Protein AF-A0A418AF74-F1 (afdb_monomer_lite)

Organism: NCBI:txid157072

Foldseek 3Di:
DQAFALVLLQVQLVQAPDVVSSVVSNVVSVDPPDPGDAPVVNCVVRVSRDDDPVRCVVSHDDDDDDDFFWQAAVVLPVVDTDGQADADDPPDGDDVRVCVVPDDPPPDDDDDDDDDDLLRVLVPDADDQAFEEEEEEEQRQCRVVNRVQNVQVPDPRHYAYEYQYAYQQPVSPPPVVVPVVRHPYYDDHHHDQSLVVCLVCLVVLVVCLVGHAYEETDDPVSVVSNLVSQLNSCCVVVVDDSVVSNVSQVVCVVSNSYYYDD

InterPro domains:
  IPR001433 Oxidoreductase FAD/NAD(P)-binding [PF00175] (136-226)
  IPR001709 Flavoprotein pyridine nucleotide cytochrome reductase [PR00371] (66-73)
  IPR001709 Flavoprotein pyridine nucleotide cytochrome reductase [PR00371] (94-103)
  IPR001709 Flavoprotein pyridine nucleotide cytochrome reductase [PR00371] (134-153)
  IPR001709 Flavoprotein pyridine nucleotide cytochrome reductase [PR00371] (159-168)
  IPR001709 Flavoprotein pyridine nucleotide cytochrome reductase [PR00371] (171-182)
  IPR003097 Sulfite reductase [NADPH] flavoprotein alpha-component-like, FAD-binding [PF00667] (1-91)
  IPR017927 FAD-binding domain, ferredoxin reductase-type [PS51384] (2-130)
  IPR017938 Riboflavin synthase-like beta-barrel [SSF63380] (2-106)
  IPR023173 NADPH-cytochrome p450 reductase, FAD-binding, alpha-helical domain superfamily [G3DSA:1.20.990.10] (2-64)
  IPR039261 Ferredoxin-NADP reductase (FNR), nucleotide-binding domain [G3DSA:3.40.50.80] (128-261)
  IPR039261 Ferredoxin-NADP reductase (FNR), nucleotide-binding domain [SSF52343] (127-262)

Sequence (262 aa):
MSPPTPRTLRRLSALATAPTEQTRLIDLAADTSRSLSSFADVLDDFPSIVLSAEACLSLAPPLLPRSYTIASSSKQDPTTIALTVAVKAPPLHGRCSTHLASSRPHACRIYGAAAPSSFSEHWRGHFPPSTPQLWIATGTGIAPFRGLLEELAHVEKRPPVALYYGCRNPSDELYHNELTGALAQRSPSLPWHVGDKLKQDAAAICNYLEHGTVYVCGSMAMGRDVNRALVDCLTSQRGWTADRAKTYLKTLQVAGRYVAEV

Structure (mmCIF, N/CA/C/O backbone):
data_AF-A0A418AF74-F1
#
_entry.id   AF-A0A418AF74-F1
#
loop_
_atom_site.group_PDB
_atom_site.id
_atom_site.type_symbol
_atom_site.label_atom_id
_atom_site.label_alt_id
_atom_site.label_comp_id
_atom_site.label_asym_id
_atom_site.label_entity_id
_atom_site.label_seq_id
_atom_site.pdbx_PDB_ins_code
_atom_site.Cartn_x
_atom_site.Cartn_y
_atom_site.Cartn_z
_atom_site.occupancy
_atom_site.B_iso_or_equiv
_atom_site.auth_seq_id
_atom_site.auth_comp_id
_atom_site.auth_asym_id
_atom_site.auth_atom_id
_atom_site.pdbx_PDB_model_num
ATOM 1 N N . MET A 1 1 ? 11.896 -2.697 -20.069 1.00 63.09 1 MET A N 1
ATOM 2 C CA . MET A 1 1 ? 12.817 -3.553 -19.266 1.00 63.09 1 MET A CA 1
ATOM 3 C C . MET A 1 1 ? 13.151 -2.826 -17.975 1.00 63.09 1 MET A C 1
ATOM 5 O O . MET A 1 1 ? 12.798 -1.660 -17.873 1.00 63.09 1 MET A O 1
ATOM 9 N N . SER A 1 2 ? 13.764 -3.473 -16.983 1.00 72.00 2 SER A N 1
ATOM 10 C CA . SER A 1 2 ? 14.402 -2.694 -15.911 1.00 72.00 2 SER A CA 1
ATOM 11 C C . SER A 1 2 ? 15.543 -1.862 -16.514 1.00 72.00 2 SER A C 1
ATOM 13 O O . SER A 1 2 ? 16.080 -2.263 -17.557 1.00 72.00 2 SER A O 1
ATOM 15 N N . PRO A 1 3 ? 15.907 -0.722 -15.911 1.00 79.00 3 PRO A N 1
ATOM 16 C CA . PRO A 1 3 ? 17.074 0.019 -16.357 1.00 79.00 3 PRO A CA 1
ATOM 17 C C . PRO A 1 3 ? 18.353 -0.818 -16.195 1.00 79.00 3 PRO A C 1
ATOM 19 O O . PRO A 1 3 ? 18.436 -1.621 -15.255 1.00 79.00 3 PRO A O 1
ATOM 22 N N . PRO A 1 4 ? 19.341 -0.682 -17.096 1.00 85.81 4 PRO A N 1
ATOM 23 C CA . PRO A 1 4 ? 20.630 -1.346 -16.942 1.00 85.81 4 PRO A CA 1
ATOM 24 C C . PRO A 1 4 ? 21.352 -0.879 -15.678 1.00 85.81 4 PRO A C 1
ATOM 26 O O . PRO A 1 4 ? 21.260 0.274 -15.268 1.00 85.81 4 PRO A O 1
ATOM 29 N N . THR A 1 5 ? 22.125 -1.781 -15.076 1.00 88.44 5 THR A N 1
ATOM 30 C CA . THR A 1 5 ? 22.992 -1.420 -13.947 1.00 88.44 5 THR A CA 1
ATOM 31 C C . THR A 1 5 ? 24.166 -0.549 -14.415 1.00 88.44 5 THR A C 1
ATOM 33 O O . THR A 1 5 ? 24.579 -0.673 -15.573 1.00 88.44 5 THR A O 1
ATOM 36 N N . PRO A 1 6 ? 24.809 0.231 -13.524 1.00 89.75 6 PRO A N 1
ATOM 37 C CA . PRO A 1 6 ? 26.057 0.932 -13.844 1.00 89.75 6 PRO A CA 1
ATOM 38 C C . PRO A 1 6 ? 27.136 0.024 -14.451 1.00 89.75 6 PRO A C 1
ATOM 40 O O . PRO A 1 6 ? 27.851 0.407 -15.374 1.00 89.75 6 PRO A O 1
ATOM 43 N N . ARG A 1 7 ? 27.232 -1.225 -13.975 1.00 90.50 7 ARG A N 1
ATOM 44 C CA . ARG A 1 7 ? 28.156 -2.225 -14.527 1.00 90.50 7 ARG A CA 1
ATOM 45 C C . ARG A 1 7 ? 27.795 -2.603 -15.964 1.00 90.50 7 ARG A C 1
ATOM 47 O O . ARG A 1 7 ? 28.690 -2.749 -16.790 1.00 90.50 7 ARG A O 1
ATOM 54 N N . THR A 1 8 ? 26.506 -2.771 -16.253 1.00 90.75 8 THR A N 1
ATOM 55 C CA . THR A 1 8 ? 26.009 -3.051 -17.606 1.00 90.75 8 THR A CA 1
ATOM 56 C C . THR A 1 8 ? 26.298 -1.878 -18.539 1.00 90.75 8 THR A C 1
ATOM 58 O O . THR A 1 8 ? 26.822 -2.099 -19.623 1.00 90.75 8 THR A O 1
ATOM 61 N N . LEU A 1 9 ? 26.056 -0.639 -18.103 1.00 92.12 9 LEU A N 1
ATOM 62 C CA . LEU A 1 9 ? 26.340 0.563 -18.895 1.00 92.12 9 LEU A CA 1
ATOM 63 C C . LEU A 1 9 ? 27.825 0.690 -19.269 1.00 92.12 9 LEU A C 1
ATOM 65 O O . LEU A 1 9 ? 28.141 0.932 -20.428 1.00 92.12 9 LEU A O 1
ATOM 69 N N . ARG A 1 10 ? 28.748 0.416 -18.336 1.00 92.94 10 ARG A N 1
ATOM 70 C CA . ARG A 1 10 ? 30.198 0.385 -18.631 1.00 92.94 10 ARG A CA 1
ATOM 71 C C . ARG A 1 10 ? 30.604 -0.733 -19.592 1.00 92.94 10 ARG A C 1
ATOM 73 O O . ARG A 1 10 ? 31.599 -0.618 -20.295 1.00 92.94 10 ARG A O 1
ATOM 80 N N . ARG A 1 11 ? 29.869 -1.847 -19.610 1.00 93.00 11 ARG A N 1
ATOM 81 C CA . ARG A 1 11 ? 30.086 -2.898 -20.615 1.00 93.00 11 ARG A CA 1
ATOM 82 C C . ARG A 1 11 ? 29.597 -2.446 -21.984 1.00 93.00 11 ARG A C 1
ATOM 84 O O . ARG A 1 11 ? 30.305 -2.646 -22.959 1.00 93.00 11 ARG A O 1
ATOM 91 N N . LEU A 1 12 ? 28.430 -1.808 -22.042 1.00 93.06 12 LEU A N 1
ATOM 92 C CA . LEU A 1 12 ? 27.885 -1.245 -23.276 1.00 93.06 12 LEU A CA 1
ATOM 93 C C . LEU A 1 12 ? 28.795 -0.152 -23.853 1.00 93.06 12 LEU A C 1
ATOM 95 O O . LEU A 1 12 ? 29.009 -0.134 -25.059 1.00 93.06 12 LEU A O 1
ATOM 99 N N . SER A 1 13 ? 29.416 0.688 -23.015 1.00 94.12 13 SER A N 1
ATOM 100 C CA . SER A 1 13 ? 30.366 1.703 -23.493 1.00 94.12 13 SER A CA 1
ATOM 101 C C . SER A 1 13 ? 31.589 1.094 -24.178 1.00 94.12 13 SER A C 1
ATOM 103 O O . SER A 1 13 ? 32.095 1.672 -25.125 1.00 94.12 13 SER A O 1
ATOM 105 N N . ALA A 1 14 ? 32.056 -0.082 -23.750 1.00 92.38 14 ALA A N 1
ATOM 106 C CA . ALA A 1 14 ? 33.163 -0.773 -24.416 1.00 92.38 14 ALA A CA 1
ATOM 107 C C . ALA A 1 14 ? 32.773 -1.374 -25.781 1.00 92.38 14 ALA A C 1
ATOM 109 O O . ALA A 1 14 ? 33.651 -1.731 -26.562 1.00 92.38 14 ALA A O 1
ATOM 110 N N . LEU A 1 15 ? 31.471 -1.509 -26.054 1.00 92.69 15 LEU A N 1
ATOM 111 C CA . LEU A 1 15 ? 30.922 -2.070 -27.292 1.00 92.69 15 LEU A CA 1
ATOM 112 C C . LEU A 1 15 ? 30.435 -0.989 -28.271 1.00 92.69 15 LEU A C 1
ATOM 114 O O . LEU A 1 15 ? 30.211 -1.291 -29.440 1.00 92.69 15 LEU A O 1
ATOM 118 N N . ALA A 1 16 ? 30.264 0.252 -27.810 1.00 94.56 16 ALA A N 1
ATOM 119 C CA . ALA A 1 16 ? 29.887 1.380 -28.652 1.00 94.56 16 ALA A CA 1
ATOM 120 C C . ALA A 1 16 ? 31.042 1.768 -29.587 1.00 94.56 16 ALA A C 1
ATOM 122 O O . ALA A 1 16 ? 32.182 1.933 -29.150 1.00 94.56 16 ALA A O 1
ATOM 123 N N . THR A 1 17 ? 30.751 1.948 -30.874 1.00 95.12 17 THR A N 1
ATOM 124 C CA . THR A 1 17 ? 31.761 2.335 -31.875 1.00 95.12 17 THR A CA 1
ATOM 125 C C . THR A 1 17 ? 31.958 3.850 -31.968 1.00 95.12 17 THR A C 1
ATOM 127 O O . THR A 1 17 ? 33.023 4.302 -32.389 1.00 95.12 17 THR A O 1
ATOM 130 N N . ALA A 1 18 ? 30.980 4.650 -31.528 1.00 96.38 18 ALA A N 1
ATOM 131 C CA . ALA A 1 18 ? 31.070 6.108 -31.520 1.00 96.38 18 ALA A CA 1
ATOM 132 C C . ALA A 1 18 ? 31.669 6.632 -30.194 1.00 96.38 18 ALA A C 1
ATOM 134 O O . ALA A 1 18 ? 31.066 6.422 -29.139 1.00 96.38 18 ALA A O 1
ATOM 135 N N . PRO A 1 19 ? 32.792 7.383 -30.204 1.00 95.00 19 PRO A N 1
ATOM 136 C CA . PRO A 1 19 ? 33.425 7.884 -28.975 1.00 95.00 19 PRO A CA 1
ATOM 137 C C . PRO A 1 19 ? 32.505 8.753 -28.104 1.00 95.00 19 PRO A C 1
ATOM 139 O O . PRO A 1 19 ? 32.554 8.688 -26.878 1.00 95.00 19 PRO A O 1
ATOM 142 N N . THR A 1 20 ? 31.621 9.534 -28.728 1.00 96.12 20 THR A N 1
ATOM 143 C CA . THR A 1 20 ? 30.634 10.371 -28.028 1.00 96.12 20 THR A CA 1
ATOM 144 C C . THR A 1 20 ? 29.614 9.538 -27.248 1.00 96.12 20 THR A C 1
ATOM 146 O O . THR A 1 20 ? 29.218 9.917 -26.146 1.00 96.12 20 THR A O 1
ATOM 149 N N . GLU A 1 21 ? 29.204 8.389 -27.786 1.00 95.31 21 GLU A N 1
ATOM 150 C CA . GLU A 1 21 ? 28.311 7.445 -27.112 1.00 95.31 21 GLU A CA 1
ATOM 151 C C . GLU A 1 21 ? 29.016 6.726 -25.960 1.00 95.31 21 GLU A C 1
ATOM 153 O O . GLU A 1 21 ? 28.426 6.584 -24.888 1.00 95.31 21 GLU A O 1
ATOM 158 N N . GLN A 1 22 ? 30.292 6.357 -26.132 1.00 95.44 22 GLN A N 1
ATOM 159 C CA . GLN A 1 22 ? 31.099 5.761 -25.062 1.00 95.44 22 GLN A CA 1
ATOM 160 C C . GLN A 1 22 ? 31.147 6.666 -23.824 1.00 95.44 22 GLN A C 1
ATOM 162 O O . GLN A 1 22 ? 30.843 6.213 -22.720 1.00 95.44 22 GLN A O 1
ATOM 167 N N . THR A 1 23 ? 31.475 7.952 -24.003 1.00 95.25 23 THR A N 1
ATOM 168 C CA . THR A 1 23 ? 31.531 8.927 -22.902 1.00 95.25 23 THR A CA 1
ATOM 169 C C . THR A 1 23 ? 30.167 9.094 -22.237 1.00 95.25 23 THR A C 1
ATOM 171 O O . THR A 1 23 ? 30.063 8.973 -21.019 1.00 95.25 23 THR A O 1
ATOM 174 N N . ARG A 1 24 ? 29.098 9.264 -23.025 1.00 93.44 24 ARG A N 1
ATOM 175 C CA . ARG A 1 24 ? 27.731 9.402 -22.495 1.00 93.44 24 ARG A CA 1
ATOM 176 C C . ARG A 1 24 ? 27.294 8.188 -21.669 1.00 93.44 24 ARG A C 1
ATOM 178 O O . ARG A 1 24 ? 26.644 8.361 -20.642 1.00 93.44 24 ARG A O 1
ATOM 185 N N . LEU A 1 25 ? 27.644 6.968 -22.081 1.00 93.31 25 LEU A N 1
ATOM 186 C CA . LEU A 1 25 ? 27.342 5.744 -21.326 1.00 93.31 25 LEU A CA 1
ATOM 187 C C . LEU A 1 25 ? 28.123 5.661 -20.009 1.00 93.31 25 LEU A C 1
ATOM 189 O O . LEU A 1 25 ? 27.581 5.193 -19.006 1.00 93.31 25 LEU A O 1
ATOM 193 N N . ILE A 1 26 ? 29.376 6.125 -19.992 1.00 93.88 26 ILE A N 1
ATOM 194 C CA . ILE A 1 26 ? 30.190 6.209 -18.771 1.00 93.88 26 ILE A CA 1
ATOM 195 C C . ILE A 1 26 ? 29.589 7.230 -17.799 1.00 93.88 26 ILE A C 1
ATOM 197 O O . ILE A 1 26 ? 29.451 6.920 -16.614 1.00 93.88 26 ILE A O 1
ATOM 201 N N . ASP A 1 27 ? 29.162 8.391 -18.296 1.00 92.19 27 ASP A N 1
ATOM 202 C CA . ASP A 1 27 ? 28.515 9.427 -17.487 1.00 92.19 27 ASP A CA 1
ATOM 203 C C . ASP A 1 27 ? 27.192 8.926 -16.896 1.00 92.19 27 ASP A C 1
ATOM 205 O O . ASP A 1 27 ? 26.942 9.078 -15.701 1.00 92.19 27 ASP A O 1
ATOM 209 N N . LEU A 1 28 ? 26.369 8.240 -17.699 1.00 90.06 28 LEU A N 1
ATOM 210 C CA . LEU A 1 28 ? 25.144 7.591 -17.219 1.00 90.06 28 LEU A CA 1
ATOM 211 C C . LEU A 1 28 ? 25.427 6.510 -16.170 1.00 90.06 28 LEU A C 1
ATOM 213 O O . LEU A 1 28 ? 24.636 6.315 -15.253 1.00 90.06 28 LEU A O 1
ATOM 217 N N . ALA A 1 29 ? 26.550 5.798 -16.283 1.00 90.38 29 ALA A N 1
ATOM 218 C CA . ALA A 1 29 ? 26.956 4.822 -15.279 1.00 90.38 29 ALA A CA 1
ATOM 219 C C . ALA A 1 29 ? 27.449 5.474 -13.974 1.00 90.38 29 ALA A C 1
ATOM 221 O O . ALA A 1 29 ? 27.474 4.805 -12.938 1.00 90.38 29 ALA A O 1
ATOM 222 N N . ALA A 1 30 ? 27.891 6.732 -14.019 1.00 89.56 30 ALA A N 1
ATOM 223 C CA . ALA A 1 30 ? 28.330 7.491 -12.851 1.00 89.56 30 ALA A CA 1
ATOM 224 C C . ALA A 1 30 ? 27.164 8.217 -12.159 1.00 89.56 30 ALA A C 1
ATOM 226 O O . ALA A 1 30 ? 27.153 8.320 -10.932 1.00 89.56 30 ALA A O 1
ATOM 227 N N . ASP A 1 31 ? 26.172 8.672 -12.924 1.00 84.06 31 ASP A N 1
ATOM 228 C CA . ASP A 1 31 ? 25.005 9.385 -12.413 1.00 84.06 31 ASP A CA 1
ATOM 229 C C . ASP A 1 31 ? 23.848 8.434 -12.064 1.00 84.06 31 ASP A C 1
ATOM 231 O O . ASP A 1 31 ? 22.951 8.159 -12.863 1.00 84.06 31 ASP A O 1
ATOM 235 N N . THR A 1 32 ? 23.837 7.959 -10.819 1.00 69.06 32 THR A N 1
ATOM 236 C CA . THR A 1 32 ? 22.750 7.129 -10.273 1.00 69.06 32 THR A CA 1
ATOM 237 C C . THR A 1 32 ? 21.478 7.915 -9.941 1.00 69.06 32 THR A C 1
ATOM 239 O O . THR A 1 32 ? 20.473 7.303 -9.575 1.00 69.06 32 THR A O 1
ATOM 242 N N . SER A 1 33 ? 21.497 9.249 -10.046 1.00 69.25 33 SER A N 1
ATOM 243 C CA . SER A 1 33 ? 20.344 10.103 -9.733 1.00 69.25 33 SER A CA 1
ATOM 244 C C . SER A 1 33 ? 19.362 10.226 -10.902 1.00 69.25 33 SER A C 1
ATOM 246 O O . SER A 1 33 ? 18.178 10.511 -10.698 1.00 69.25 33 SER A O 1
ATOM 248 N N . ARG A 1 34 ? 19.822 9.960 -12.130 1.00 66.38 34 ARG A N 1
ATOM 249 C CA . ARG A 1 34 ? 18.983 9.950 -13.329 1.00 66.38 34 ARG A CA 1
ATOM 250 C C . ARG A 1 34 ? 18.075 8.722 -13.370 1.00 66.38 34 ARG A C 1
ATOM 252 O O . ARG A 1 34 ? 18.518 7.583 -13.236 1.00 66.38 34 ARG A O 1
ATOM 259 N N . SER A 1 35 ? 16.787 8.954 -13.634 1.00 63.91 35 SER A N 1
ATO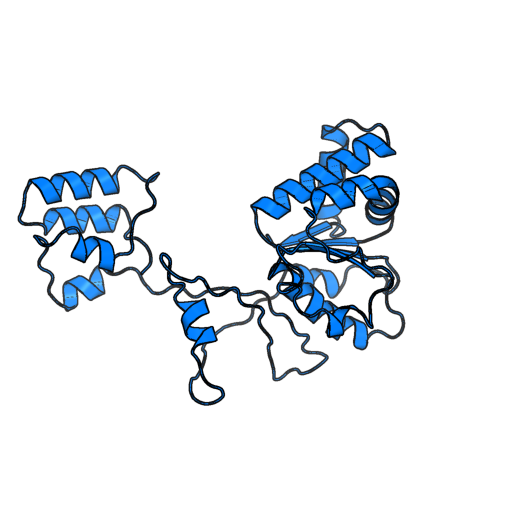M 260 C CA . SER A 1 35 ? 15.848 7.890 -14.000 1.00 63.91 35 SER A CA 1
ATOM 261 C C . SER A 1 35 ? 16.254 7.341 -15.362 1.00 63.91 35 SER A C 1
ATOM 263 O O . SER A 1 35 ? 15.885 7.894 -16.394 1.00 63.91 35 SER A O 1
ATOM 265 N N . LEU A 1 36 ? 17.051 6.279 -15.355 1.00 64.19 36 LEU A N 1
ATOM 266 C CA . LEU A 1 36 ? 17.476 5.605 -16.571 1.00 64.19 36 LEU A CA 1
ATOM 267 C C . LEU A 1 36 ? 16.268 4.981 -17.281 1.00 64.19 36 LEU A C 1
ATOM 269 O O . LEU A 1 36 ? 15.410 4.355 -16.647 1.00 64.19 36 LEU A O 1
ATOM 273 N N . SER A 1 37 ? 16.233 5.138 -18.603 1.00 72.31 37 SER A N 1
ATOM 274 C CA . SER A 1 37 ? 15.327 4.412 -19.488 1.00 72.31 37 SER A CA 1
ATOM 275 C C . SER A 1 37 ? 15.618 2.906 -19.417 1.00 72.31 37 SER A C 1
ATOM 277 O O . SER A 1 37 ? 16.601 2.447 -18.823 1.00 72.31 37 SER A O 1
ATOM 279 N N . SER A 1 38 ? 14.734 2.086 -19.968 1.00 82.06 38 SER A N 1
ATOM 280 C CA . SER A 1 38 ? 14.920 0.644 -19.931 1.00 82.06 38 SER A CA 1
ATOM 281 C C . SER A 1 38 ? 16.105 0.174 -20.778 1.00 82.06 38 SER A C 1
ATOM 283 O O . SER A 1 38 ? 16.574 0.893 -21.645 1.00 82.06 38 SER A O 1
ATOM 285 N N . PHE A 1 39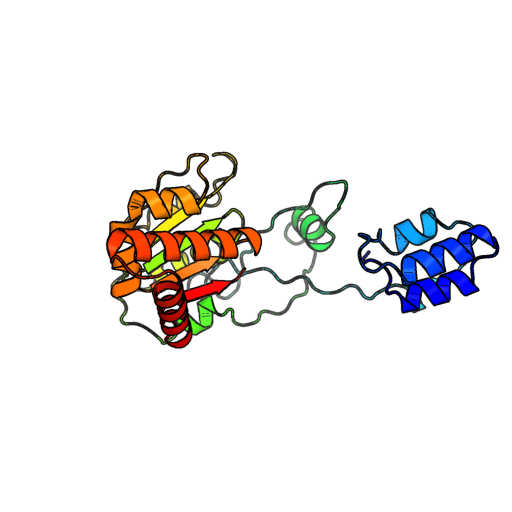 ? 16.585 -1.057 -20.558 1.00 86.44 39 PHE A N 1
ATOM 286 C CA . PHE A 1 39 ? 17.672 -1.624 -21.376 1.00 86.44 39 PHE A CA 1
ATOM 287 C C . PHE A 1 39 ? 17.424 -1.519 -22.894 1.00 86.44 39 PHE A C 1
ATOM 289 O O . PHE A 1 39 ? 18.366 -1.255 -23.625 1.00 86.44 39 PHE A O 1
ATOM 296 N N . ALA A 1 40 ? 16.177 -1.685 -23.352 1.00 85.19 40 ALA A N 1
ATOM 297 C CA . ALA A 1 40 ? 15.822 -1.518 -24.763 1.00 85.19 40 ALA A CA 1
ATOM 298 C C . ALA A 1 40 ? 15.965 -0.057 -25.213 1.00 85.19 40 ALA A C 1
ATOM 300 O O . ALA A 1 40 ? 16.660 0.202 -26.183 1.00 85.19 40 ALA A O 1
ATOM 301 N N . ASP A 1 41 ? 15.417 0.879 -24.438 1.00 86.50 41 ASP A N 1
ATOM 302 C CA . ASP A 1 41 ? 15.521 2.314 -24.725 1.00 86.50 41 ASP A CA 1
ATOM 303 C C . ASP A 1 41 ? 16.992 2.773 -24.766 1.00 86.50 41 ASP A C 1
ATOM 305 O O . ASP A 1 41 ? 17.360 3.610 -25.575 1.00 86.50 41 ASP A O 1
ATOM 309 N N . VAL A 1 42 ? 17.863 2.184 -23.935 1.00 89.19 42 VAL A N 1
ATOM 310 C CA . VAL A 1 42 ? 19.312 2.431 -24.007 1.00 89.19 42 VAL A CA 1
ATOM 311 C C . VAL A 1 42 ? 19.894 1.920 -25.328 1.00 89.19 42 VAL A C 1
ATOM 313 O O . VAL A 1 42 ? 20.725 2.589 -25.916 1.00 89.19 42 VAL A O 1
ATOM 316 N N . LEU A 1 43 ? 19.487 0.763 -25.843 1.00 89.56 43 LEU A N 1
ATOM 317 C CA . LEU A 1 43 ? 19.977 0.334 -27.159 1.00 89.56 43 LEU A CA 1
ATOM 318 C C . LEU A 1 43 ? 19.449 1.232 -28.293 1.00 89.56 43 LEU A C 1
ATOM 320 O O . LEU A 1 43 ? 20.194 1.501 -29.231 1.00 89.56 43 LEU A O 1
ATOM 324 N N . ASP A 1 44 ? 18.220 1.739 -28.175 1.00 89.50 44 ASP A N 1
ATOM 325 C CA . ASP A 1 44 ? 17.637 2.681 -29.140 1.00 89.50 44 ASP A CA 1
ATOM 326 C C . ASP A 1 44 ? 18.343 4.056 -29.106 1.00 89.50 44 ASP A C 1
ATOM 328 O O . ASP A 1 44 ? 18.600 4.653 -30.152 1.00 89.50 44 ASP A O 1
ATOM 332 N N . ASP A 1 45 ? 18.715 4.539 -27.914 1.00 91.06 45 ASP A N 1
ATOM 333 C CA . ASP A 1 45 ? 19.410 5.819 -27.700 1.00 91.06 45 ASP A CA 1
ATOM 334 C C . ASP A 1 45 ? 20.905 5.786 -28.092 1.00 91.06 45 ASP A C 1
ATOM 336 O O . ASP A 1 45 ? 21.529 6.845 -28.251 1.00 91.06 45 ASP A O 1
ATOM 340 N N . PHE A 1 46 ? 21.491 4.588 -28.212 1.00 92.94 46 PHE A N 1
ATOM 341 C CA . PHE A 1 46 ? 22.916 4.348 -28.471 1.00 92.94 46 PHE A CA 1
ATOM 342 C C . PHE A 1 46 ? 23.121 3.390 -29.666 1.00 92.94 46 PHE A C 1
ATOM 344 O O . PHE A 1 46 ? 23.590 2.258 -29.495 1.00 92.94 46 PHE A O 1
ATOM 351 N N . PRO A 1 47 ? 22.782 3.827 -30.897 1.00 94.12 47 PRO A N 1
ATOM 352 C CA . PRO A 1 47 ? 22.760 2.974 -32.087 1.00 94.12 47 PRO A CA 1
ATOM 353 C C . PRO A 1 47 ? 24.146 2.498 -32.544 1.00 94.12 47 PRO A C 1
ATOM 355 O O . PRO A 1 47 ? 24.235 1.585 -33.365 1.00 94.12 47 PRO A O 1
ATOM 358 N N . SER A 1 48 ? 25.241 3.086 -32.042 1.00 95.88 48 SER A N 1
ATOM 359 C CA . SER A 1 48 ? 26.599 2.627 -32.367 1.00 95.88 48 SER A CA 1
ATOM 360 C C . SER A 1 48 ? 26.975 1.311 -31.670 1.00 95.88 48 SER A C 1
ATOM 362 O O . SER A 1 48 ? 28.020 0.726 -31.981 1.00 95.88 48 SER A O 1
ATOM 364 N N . ILE A 1 49 ? 26.140 0.848 -30.731 1.00 93.94 49 ILE A N 1
ATOM 365 C CA . ILE A 1 49 ? 26.257 -0.451 -30.073 1.00 93.94 49 ILE A CA 1
ATOM 366 C C . ILE A 1 49 ? 25.654 -1.524 -30.982 1.00 93.94 49 ILE A C 1
ATOM 368 O O . ILE A 1 49 ? 24.444 -1.592 -31.181 1.00 93.94 49 ILE A O 1
ATOM 372 N N . VAL A 1 50 ? 26.493 -2.446 -31.454 1.00 89.06 50 VAL A N 1
ATOM 373 C CA . VAL A 1 50 ? 26.045 -3.619 -32.213 1.00 89.06 50 VAL A CA 1
ATOM 374 C C . VAL A 1 50 ? 26.227 -4.865 -31.353 1.00 89.06 50 VAL A C 1
ATOM 376 O O . VAL A 1 50 ? 27.349 -5.279 -31.067 1.00 89.06 50 VAL A O 1
ATOM 379 N N . LEU A 1 51 ? 25.117 -5.466 -30.920 1.00 89.06 51 LEU A N 1
ATOM 380 C CA . LEU A 1 51 ? 25.123 -6.692 -30.118 1.00 89.06 51 LEU A CA 1
ATOM 381 C C . LEU A 1 51 ? 24.699 -7.896 -30.958 1.00 89.06 51 LEU A C 1
ATOM 383 O O . LEU A 1 51 ? 23.718 -7.838 -31.698 1.00 89.06 51 LEU A O 1
ATOM 387 N N . SER A 1 52 ? 25.380 -9.027 -30.766 1.00 90.12 52 SER A N 1
ATOM 388 C CA . SER A 1 52 ? 24.803 -10.319 -31.137 1.00 90.12 52 SER A CA 1
ATOM 389 C C . SER A 1 52 ? 23.597 -10.630 -30.241 1.00 90.12 52 SER A C 1
ATOM 391 O O . SER A 1 52 ? 23.483 -10.120 -29.121 1.00 90.12 52 SER A O 1
ATOM 393 N N . ALA A 1 53 ? 22.704 -11.510 -30.701 1.00 88.88 53 ALA A N 1
ATOM 394 C CA . ALA A 1 53 ? 21.566 -11.956 -29.894 1.00 88.88 53 ALA A CA 1
ATOM 395 C C . ALA A 1 53 ? 22.013 -12.554 -28.543 1.00 88.88 53 ALA A C 1
ATOM 397 O O . ALA A 1 53 ? 21.417 -12.272 -27.506 1.00 88.88 53 ALA A O 1
ATOM 398 N N . GLU A 1 54 ? 23.109 -13.315 -28.542 1.00 90.69 54 GLU A N 1
ATOM 399 C CA . GLU A 1 54 ? 23.703 -13.897 -27.335 1.00 90.69 54 GLU A CA 1
ATOM 400 C C . GLU A 1 54 ? 24.219 -12.824 -26.365 1.00 90.69 54 GLU A C 1
ATOM 402 O O . GLU A 1 54 ? 23.916 -12.865 -25.170 1.00 90.69 54 GLU A O 1
ATOM 407 N N . ALA A 1 55 ? 24.944 -11.821 -26.872 1.00 88.69 55 ALA A N 1
ATOM 408 C CA . ALA A 1 55 ? 25.435 -10.717 -26.053 1.00 88.69 55 ALA A CA 1
ATOM 409 C C . ALA A 1 55 ? 24.277 -9.912 -25.446 1.00 88.69 55 ALA A C 1
ATOM 411 O O . ALA A 1 55 ? 24.332 -9.540 -24.274 1.00 88.69 55 ALA A O 1
ATOM 412 N N . CYS A 1 56 ? 23.201 -9.699 -26.210 1.00 88.19 56 CYS A N 1
ATOM 413 C CA . CYS A 1 56 ? 21.994 -9.040 -25.723 1.00 88.19 56 CYS A CA 1
ATOM 414 C C . CYS A 1 56 ? 21.359 -9.815 -24.556 1.00 88.19 56 CYS A C 1
ATOM 416 O O . CYS A 1 56 ? 21.107 -9.231 -23.503 1.00 88.19 56 CYS A O 1
ATOM 418 N N . LEU A 1 57 ? 21.184 -11.135 -24.688 1.00 87.81 57 LEU A N 1
ATOM 419 C CA . LEU A 1 57 ? 20.634 -11.983 -23.620 1.00 87.81 57 LEU A CA 1
ATOM 420 C C . LEU A 1 57 ? 21.528 -12.026 -22.372 1.00 87.81 57 LEU A C 1
ATOM 422 O O . LEU A 1 57 ? 21.017 -12.024 -21.255 1.00 87.81 57 LEU A O 1
ATOM 426 N N . SER A 1 58 ? 22.849 -12.026 -22.554 1.00 88.31 58 SER A N 1
ATOM 427 C CA . SER A 1 58 ? 23.830 -12.039 -21.460 1.00 88.31 58 SER A CA 1
ATOM 428 C C . SER A 1 58 ? 23.899 -10.710 -20.691 1.00 88.31 58 SER A C 1
ATOM 430 O O . SER A 1 58 ? 24.195 -10.683 -19.494 1.00 88.31 58 SER A O 1
ATOM 432 N N . LEU A 1 59 ? 23.625 -9.587 -21.364 1.00 88.56 59 LEU A N 1
ATOM 433 C CA . LEU A 1 59 ? 23.677 -8.245 -20.773 1.00 88.56 59 LEU A CA 1
ATOM 434 C C . LEU A 1 59 ? 22.325 -7.754 -20.245 1.00 88.56 59 LEU A C 1
ATOM 436 O O . LEU A 1 59 ? 22.299 -6.893 -19.356 1.00 88.56 59 LEU A O 1
ATOM 440 N N . ALA A 1 60 ? 21.220 -8.276 -20.780 1.00 85.50 60 ALA A N 1
ATOM 441 C CA . ALA A 1 60 ? 19.875 -7.888 -20.392 1.00 85.50 60 ALA A CA 1
ATOM 442 C C . ALA A 1 60 ? 19.606 -8.201 -18.907 1.00 85.50 60 ALA A C 1
ATOM 444 O O . ALA A 1 60 ? 19.892 -9.303 -18.434 1.00 85.50 60 ALA A O 1
ATOM 445 N N . PRO A 1 61 ? 19.011 -7.263 -18.146 1.00 83.06 61 PRO A N 1
ATOM 446 C CA . PRO A 1 61 ? 18.629 -7.538 -16.769 1.00 83.06 61 PRO A CA 1
ATOM 447 C C . PRO A 1 61 ? 17.534 -8.617 -16.717 1.00 83.06 61 PRO A C 1
ATOM 449 O O . PRO A 1 61 ? 16.610 -8.587 -17.542 1.00 83.06 61 PRO A O 1
ATOM 452 N N . PRO A 1 62 ? 17.580 -9.534 -15.729 1.00 83.12 62 PRO A N 1
ATOM 453 C CA . PRO A 1 62 ? 16.563 -10.564 -15.581 1.00 83.12 62 PRO A CA 1
ATOM 454 C C . PRO A 1 62 ? 15.189 -9.939 -15.323 1.00 83.12 62 PRO A C 1
ATOM 456 O O . PRO A 1 62 ? 15.060 -8.879 -14.698 1.00 83.12 62 PRO A O 1
ATOM 459 N N . LEU A 1 63 ? 14.138 -10.613 -15.792 1.00 84.06 63 LEU A N 1
ATOM 460 C CA . LEU A 1 63 ? 12.772 -10.219 -15.479 1.00 84.06 63 LEU A CA 1
ATOM 461 C C . LEU A 1 63 ? 12.470 -10.580 -14.020 1.00 84.06 63 LEU A C 1
ATOM 463 O O . LEU A 1 63 ? 12.401 -11.754 -13.668 1.00 84.06 63 LEU A O 1
ATOM 467 N N . LEU A 1 64 ? 12.291 -9.565 -13.178 1.00 86.44 64 LEU A N 1
ATOM 468 C CA . LEU A 1 64 ? 11.952 -9.761 -11.771 1.00 86.44 64 LEU A CA 1
ATOM 469 C C . LEU A 1 64 ? 10.442 -9.987 -11.591 1.00 86.44 64 LEU A C 1
ATOM 471 O O . LEU A 1 64 ? 9.649 -9.339 -12.287 1.00 86.44 64 LEU A O 1
ATOM 475 N N . PRO A 1 65 ? 10.028 -10.848 -10.641 1.00 89.62 65 PRO A N 1
ATOM 476 C CA . PRO A 1 65 ? 8.627 -10.971 -10.267 1.00 89.62 65 PRO A CA 1
ATOM 477 C C . PRO A 1 65 ? 8.115 -9.664 -9.653 1.00 89.62 65 PRO A C 1
ATOM 479 O O . PRO A 1 65 ? 8.880 -8.846 -9.131 1.00 89.62 65 PRO A O 1
ATOM 482 N N . ARG A 1 66 ? 6.794 -9.469 -9.700 1.00 91.62 66 ARG A N 1
ATOM 483 C CA . ARG A 1 66 ? 6.135 -8.325 -9.071 1.00 91.62 66 ARG A CA 1
ATOM 484 C C . ARG A 1 66 ? 5.207 -8.794 -7.962 1.00 91.62 66 ARG A C 1
ATOM 486 O O . ARG A 1 66 ? 4.309 -9.588 -8.213 1.00 91.62 66 ARG A O 1
ATOM 493 N N . SER A 1 67 ? 5.420 -8.263 -6.764 1.00 91.38 67 SER A N 1
ATOM 494 C CA . SER A 1 67 ? 4.552 -8.513 -5.616 1.00 91.38 67 SER A CA 1
ATOM 495 C C . SER A 1 67 ? 3.286 -7.665 -5.693 1.00 91.38 67 SER A C 1
ATOM 497 O O . SER A 1 67 ? 3.336 -6.488 -6.068 1.00 91.38 67 SER A O 1
ATOM 499 N N . TYR A 1 68 ? 2.172 -8.272 -5.298 1.00 92.19 68 TYR A N 1
ATOM 500 C CA . TYR A 1 68 ? 0.868 -7.642 -5.139 1.00 92.19 68 TYR A CA 1
ATOM 501 C C . TYR A 1 68 ? 0.268 -8.111 -3.818 1.00 92.19 68 TYR A C 1
ATOM 503 O O . TYR A 1 68 ? 0.408 -9.282 -3.464 1.00 92.19 68 TYR A O 1
ATOM 511 N N . THR A 1 69 ? -0.411 -7.216 -3.109 1.00 92.75 69 THR A N 1
ATOM 512 C CA . THR A 1 69 ? -1.158 -7.593 -1.911 1.00 92.75 69 THR A CA 1
ATOM 513 C C . THR A 1 69 ? -2.412 -8.360 -2.322 1.00 92.75 69 THR A C 1
ATOM 515 O O . THR A 1 69 ? -3.165 -7.912 -3.190 1.00 92.75 69 THR A O 1
ATOM 518 N N . ILE A 1 70 ? -2.613 -9.529 -1.714 1.00 93.75 70 ILE A N 1
ATOM 519 C CA . ILE A 1 70 ? -3.798 -10.360 -1.934 1.00 93.75 70 ILE A CA 1
ATOM 520 C C . ILE A 1 70 ? -5.027 -9.631 -1.380 1.00 93.75 70 ILE A C 1
ATOM 522 O O . ILE A 1 70 ? -4.998 -9.116 -0.264 1.00 93.75 70 ILE A O 1
ATOM 526 N N . ALA A 1 71 ? -6.093 -9.590 -2.178 1.00 94.94 71 ALA A N 1
ATOM 527 C CA . ALA A 1 71 ? -7.336 -8.887 -1.882 1.00 94.94 71 ALA A CA 1
ATOM 528 C C . ALA A 1 71 ? -8.512 -9.819 -1.559 1.00 94.94 71 ALA A C 1
ATOM 530 O O . ALA A 1 71 ? -9.658 -9.373 -1.571 1.00 94.94 71 ALA A O 1
ATOM 531 N N . SER A 1 72 ? -8.241 -11.101 -1.310 1.00 93.56 72 SER A N 1
ATOM 532 C CA . SER A 1 72 ? -9.215 -12.119 -0.906 1.00 93.56 72 SER A CA 1
ATOM 533 C C . SER A 1 72 ? -8.752 -12.882 0.337 1.00 93.56 72 SER A C 1
ATOM 535 O O . SER A 1 72 ? -7.585 -12.822 0.727 1.00 93.56 72 SER A O 1
ATOM 537 N N . SER A 1 73 ? -9.672 -13.615 0.951 1.00 90.81 73 SER A N 1
ATOM 538 C CA . SER A 1 73 ? -9.422 -14.549 2.040 1.00 90.81 73 SER A CA 1
ATOM 539 C C . SER A 1 73 ? -9.581 -15.991 1.566 1.00 90.81 73 SER A C 1
ATOM 541 O O . SER A 1 73 ? -10.538 -16.339 0.875 1.00 90.81 73 SER A O 1
ATOM 543 N N . SER A 1 74 ? -8.698 -16.874 2.039 1.00 90.94 74 SER A N 1
ATOM 544 C CA . SER A 1 74 ? -8.851 -18.317 1.827 1.00 90.94 74 SER A CA 1
ATOM 545 C C . SER A 1 74 ? -10.016 -18.934 2.610 1.00 90.94 74 SER A C 1
ATOM 547 O O . SER A 1 74 ? -10.359 -20.088 2.362 1.00 90.94 74 SER A O 1
ATOM 549 N N . LYS A 1 75 ? -10.629 -18.197 3.549 1.00 89.19 75 LYS A N 1
ATOM 550 C CA . LYS A 1 75 ? -11.885 -18.593 4.203 1.00 89.19 75 LYS A CA 1
ATOM 551 C C . LYS A 1 75 ? -13.076 -18.487 3.261 1.00 89.19 75 LYS A C 1
ATOM 553 O O . LYS A 1 75 ? -13.984 -19.299 3.375 1.00 89.19 75 LYS A O 1
ATOM 558 N N . GLN A 1 76 ? -13.044 -17.520 2.342 1.00 91.12 76 GLN A N 1
ATOM 559 C CA . GLN A 1 76 ? -14.083 -17.341 1.335 1.00 91.12 76 GLN A CA 1
ATOM 560 C C . GLN A 1 76 ? -13.952 -18.381 0.218 1.00 91.12 76 GLN A C 1
ATOM 562 O O . GLN A 1 76 ? -14.921 -19.062 -0.107 1.00 91.12 76 GLN A O 1
ATOM 567 N N . ASP A 1 77 ? -12.756 -18.512 -0.359 1.00 94.19 77 ASP A N 1
ATOM 568 C CA . ASP A 1 77 ? -12.438 -19.541 -1.350 1.00 94.19 77 ASP A CA 1
ATOM 569 C C . ASP A 1 77 ? -10.932 -19.866 -1.299 1.00 94.19 77 ASP A C 1
ATOM 571 O O . ASP A 1 77 ? -10.107 -19.019 -1.649 1.00 94.19 77 ASP A O 1
ATOM 575 N N . PRO A 1 78 ? -10.530 -21.083 -0.888 1.00 92.25 78 PRO A N 1
ATOM 576 C CA . PRO A 1 78 ? -9.120 -21.459 -0.813 1.00 92.25 78 PRO A CA 1
ATOM 577 C C . PRO A 1 78 ? -8.472 -21.688 -2.188 1.00 92.25 78 PRO A C 1
ATOM 579 O O . PRO A 1 78 ? -7.254 -21.841 -2.262 1.00 92.25 78 PRO A O 1
ATOM 582 N N . THR A 1 79 ? -9.258 -21.741 -3.266 1.00 92.94 79 THR A N 1
ATOM 583 C CA . THR A 1 79 ? -8.785 -22.024 -4.629 1.00 92.94 79 THR A CA 1
ATOM 584 C C . THR A 1 79 ? -8.570 -20.769 -5.474 1.00 92.94 79 THR A C 1
ATOM 586 O O . THR A 1 79 ? -7.928 -20.846 -6.524 1.00 92.94 79 THR A O 1
ATOM 589 N N . THR A 1 80 ? -9.032 -19.609 -4.996 1.00 92.69 80 THR A N 1
ATOM 590 C CA . THR A 1 80 ? -9.011 -18.350 -5.746 1.00 92.69 80 THR A CA 1
ATOM 591 C C . THR A 1 80 ? -8.269 -17.249 -4.991 1.00 92.69 80 THR A C 1
ATOM 593 O O . THR A 1 80 ? -8.489 -17.002 -3.807 1.00 92.69 80 THR A O 1
ATOM 596 N N . ILE A 1 81 ? -7.407 -16.521 -5.707 1.00 93.06 81 ILE A N 1
ATOM 597 C CA . ILE A 1 81 ? -6.731 -15.320 -5.205 1.00 93.06 81 ILE A CA 1
ATOM 598 C C . ILE A 1 81 ? -7.210 -14.115 -6.012 1.00 93.06 81 ILE A C 1
ATOM 600 O O . ILE A 1 81 ? -7.077 -14.091 -7.236 1.00 93.06 81 ILE A O 1
ATOM 604 N N . ALA A 1 82 ? -7.715 -13.093 -5.325 1.00 94.88 82 ALA A N 1
ATOM 605 C CA . ALA A 1 82 ? -8.017 -11.800 -5.926 1.00 94.88 82 ALA A CA 1
ATOM 606 C C . ALA A 1 82 ? -6.829 -10.842 -5.772 1.00 94.88 82 ALA A C 1
ATOM 608 O O . ALA A 1 82 ? -6.192 -10.794 -4.720 1.00 94.88 82 ALA A O 1
ATOM 609 N N . LEU A 1 83 ? -6.555 -10.039 -6.803 1.00 94.62 83 LEU A N 1
ATOM 610 C CA . LEU A 1 83 ? -5.547 -8.977 -6.778 1.00 94.62 83 LEU A CA 1
ATOM 611 C C . LEU A 1 83 ? -6.185 -7.639 -7.163 1.00 94.62 83 LEU A C 1
ATOM 613 O O . LEU A 1 83 ? -6.982 -7.573 -8.098 1.00 94.62 83 LEU A O 1
ATOM 617 N N . THR A 1 84 ? -5.769 -6.558 -6.504 1.00 95.06 84 THR A N 1
ATOM 618 C CA . THR A 1 84 ? -6.125 -5.184 -6.891 1.00 95.06 84 THR A CA 1
ATOM 619 C C . THR A 1 84 ? -4.923 -4.520 -7.557 1.00 95.06 84 THR A C 1
ATOM 621 O O . THR A 1 84 ? -3.936 -4.188 -6.899 1.00 95.06 84 THR A O 1
ATOM 624 N N . VAL A 1 85 ? -4.975 -4.331 -8.878 1.00 93.44 85 VAL A N 1
ATOM 625 C CA . VAL A 1 85 ? -3.800 -3.939 -9.671 1.00 93.44 85 VAL A CA 1
ATOM 626 C C . VAL A 1 85 ? -3.999 -2.580 -10.334 1.00 93.44 85 VAL A C 1
ATOM 628 O O . VAL A 1 85 ? -4.857 -2.416 -11.195 1.00 93.44 85 VAL A O 1
ATOM 631 N N . ALA A 1 86 ? -3.138 -1.617 -9.998 1.00 91.12 86 ALA A N 1
ATOM 632 C CA . ALA A 1 86 ? -3.047 -0.359 -10.731 1.00 91.12 86 ALA A CA 1
ATOM 633 C C . ALA A 1 86 ? -2.273 -0.577 -12.040 1.00 91.12 86 ALA A C 1
ATOM 635 O O . ALA A 1 86 ? -1.087 -0.936 -12.033 1.00 91.12 86 ALA A O 1
ATOM 636 N N . VAL A 1 87 ? -2.933 -0.341 -13.172 1.00 91.00 87 VAL A N 1
ATOM 637 C CA . VAL A 1 87 ? -2.302 -0.432 -14.492 1.00 91.00 87 VAL A CA 1
ATOM 638 C C . VAL A 1 87 ? -1.452 0.811 -14.728 1.00 91.00 87 VAL A C 1
ATOM 640 O O . VAL A 1 87 ? -1.941 1.937 -14.663 1.00 91.00 87 VAL A O 1
ATOM 643 N N . LYS A 1 88 ? -0.153 0.614 -14.986 1.00 84.62 88 LYS A N 1
ATOM 644 C CA . LYS A 1 88 ? 0.748 1.722 -15.319 1.00 84.62 88 LYS A CA 1
ATOM 645 C C . LYS A 1 88 ? 0.665 1.979 -16.819 1.00 84.62 88 LYS A C 1
ATOM 647 O O . LYS A 1 88 ? 1.267 1.247 -17.606 1.00 84.62 88 LYS A O 1
ATOM 652 N N . ALA A 1 89 ? -0.133 2.983 -17.167 1.00 75.12 89 ALA A N 1
ATOM 653 C CA . ALA A 1 89 ? -0.328 3.475 -18.522 1.00 75.12 89 ALA A CA 1
ATOM 654 C C . ALA A 1 89 ? 0.922 4.217 -19.055 1.00 75.12 89 ALA A C 1
ATOM 656 O O . ALA A 1 89 ? 1.793 4.596 -18.262 1.00 75.12 89 ALA A O 1
ATOM 657 N N . PRO A 1 90 ? 1.028 4.421 -20.383 1.00 68.75 90 PRO A N 1
ATOM 658 C CA . PRO A 1 90 ? 2.109 5.189 -20.996 1.00 68.75 90 PRO A CA 1
ATOM 659 C C . PRO A 1 90 ? 2.353 6.560 -20.331 1.00 68.75 90 PRO A C 1
ATOM 661 O O . PRO A 1 90 ? 1.419 7.157 -19.793 1.00 68.75 90 PRO A O 1
ATOM 664 N N . PRO A 1 91 ? 3.596 7.081 -20.375 1.00 63.38 91 PRO A N 1
ATOM 665 C CA . PRO A 1 91 ? 4.751 6.553 -21.118 1.00 63.38 91 PRO A CA 1
ATOM 666 C C . PRO A 1 91 ? 5.472 5.388 -20.415 1.00 63.38 91 PRO A C 1
ATOM 668 O O . PRO A 1 91 ? 6.203 4.634 -21.051 1.00 63.38 91 PRO A O 1
ATOM 671 N N . LEU A 1 92 ? 5.225 5.175 -19.119 1.00 65.00 92 LEU A N 1
ATOM 672 C CA . LEU A 1 92 ? 5.872 4.133 -18.316 1.00 65.00 92 LEU A CA 1
ATOM 673 C C . LEU A 1 92 ? 5.021 2.856 -18.281 1.00 65.00 92 LEU A C 1
ATOM 675 O O . LEU A 1 92 ? 4.378 2.553 -17.276 1.00 65.00 92 LEU A O 1
ATOM 679 N N . HIS A 1 93 ? 5.030 2.089 -19.374 1.00 71.88 93 HIS A N 1
ATOM 680 C CA . HIS A 1 93 ? 4.281 0.832 -19.476 1.00 71.88 93 HIS A CA 1
ATOM 681 C C . HIS A 1 93 ? 4.727 -0.201 -18.426 1.00 71.88 93 HIS A C 1
ATOM 683 O O . HIS A 1 93 ? 5.827 -0.761 -18.480 1.00 71.88 93 HIS A O 1
ATOM 689 N N . GLY A 1 94 ? 3.844 -0.501 -17.471 1.00 83.06 94 GLY A N 1
ATOM 690 C CA . GLY A 1 94 ? 4.088 -1.528 -16.461 1.00 83.06 94 GLY A CA 1
ATOM 691 C C . GLY A 1 94 ? 3.985 -2.933 -17.047 1.00 83.06 94 GLY A C 1
ATOM 692 O O . GLY A 1 94 ? 2.917 -3.347 -17.467 1.00 83.06 94 GLY A O 1
ATOM 693 N N . ARG A 1 95 ? 5.067 -3.715 -17.016 1.00 85.44 95 ARG A N 1
ATOM 694 C CA . ARG A 1 95 ? 5.078 -5.071 -17.600 1.00 85.44 95 ARG A CA 1
ATOM 695 C C . ARG A 1 95 ? 4.039 -6.003 -16.984 1.00 85.44 95 ARG A C 1
ATOM 697 O O . ARG A 1 95 ? 3.162 -6.484 -17.688 1.00 85.44 95 ARG A O 1
ATOM 704 N N . CYS A 1 96 ? 4.125 -6.233 -15.673 1.00 89.88 96 CYS A N 1
ATOM 705 C CA . CYS A 1 96 ? 3.214 -7.147 -14.985 1.00 89.88 96 CYS A CA 1
ATOM 706 C C . CYS A 1 96 ? 1.785 -6.606 -14.950 1.00 89.88 96 CYS A C 1
ATOM 708 O O . CYS A 1 96 ? 0.861 -7.355 -15.229 1.00 89.88 96 CYS A O 1
ATOM 710 N N . SER A 1 97 ? 1.583 -5.315 -14.669 1.00 91.50 97 SER A N 1
ATOM 711 C CA . SER A 1 97 ? 0.225 -4.772 -14.580 1.00 91.50 97 SER A CA 1
ATOM 712 C C . SER A 1 97 ? -0.488 -4.729 -15.932 1.00 91.50 97 SER A C 1
ATOM 714 O O . SER A 1 97 ? -1.660 -5.085 -15.991 1.00 91.50 97 SER A O 1
ATOM 716 N N . THR A 1 98 ? 0.207 -4.399 -17.024 1.00 90.19 98 THR A N 1
ATOM 717 C CA . THR A 1 98 ? -0.365 -4.476 -18.378 1.00 90.19 98 THR A CA 1
ATOM 718 C C . THR A 1 98 ? -0.569 -5.922 -18.825 1.00 90.19 98 THR A C 1
ATOM 720 O O . THR A 1 98 ? -1.590 -6.228 -19.436 1.00 90.19 98 THR A O 1
ATOM 723 N N . HIS A 1 99 ? 0.352 -6.835 -18.496 1.00 90.00 99 HIS A N 1
ATOM 724 C CA . HIS A 1 99 ? 0.165 -8.261 -18.774 1.00 90.00 99 HIS A CA 1
ATOM 725 C C . HIS A 1 99 ? -1.079 -8.808 -18.065 1.00 90.00 99 HIS A C 1
ATOM 727 O O . HIS A 1 99 ? -1.912 -9.438 -18.708 1.00 90.00 99 HIS A O 1
ATOM 733 N N . LEU A 1 100 ? -1.259 -8.502 -16.777 1.00 91.25 100 LEU A N 1
ATOM 734 C CA . LEU A 1 100 ? -2.449 -8.899 -16.021 1.00 91.25 100 LEU A CA 1
ATOM 735 C C . LEU A 1 100 ? -3.726 -8.272 -16.597 1.00 91.25 100 LEU A C 1
ATOM 737 O O . LEU A 1 100 ? -4.714 -8.974 -16.766 1.00 91.25 100 LEU A O 1
ATOM 741 N N . ALA A 1 101 ? -3.699 -6.987 -16.963 1.00 89.69 101 ALA A N 1
ATOM 742 C CA . ALA A 1 101 ? -4.864 -6.296 -17.520 1.00 89.69 101 ALA A CA 1
ATOM 743 C C . ALA A 1 101 ? -5.272 -6.788 -18.921 1.00 89.69 101 ALA A C 1
ATOM 745 O O . ALA A 1 101 ? -6.444 -6.732 -19.277 1.00 89.69 101 ALA A O 1
ATOM 746 N N . SER A 1 102 ? -4.311 -7.252 -19.724 1.00 88.44 102 SER A N 1
ATOM 747 C CA . SER A 1 102 ? -4.555 -7.776 -21.079 1.00 88.44 102 SER A CA 1
ATOM 748 C C . SER A 1 102 ? -4.792 -9.288 -21.119 1.00 88.44 102 SER A C 1
ATOM 750 O O . SER A 1 102 ? -5.211 -9.819 -22.151 1.00 88.44 102 SER A O 1
ATOM 752 N N . SER A 1 103 ? -4.539 -9.991 -20.012 1.00 87.25 103 SER A N 1
ATOM 753 C CA . SER A 1 103 ? -4.746 -11.434 -19.914 1.00 87.25 103 SER A CA 1
ATOM 754 C C . SER A 1 103 ? -6.233 -11.764 -19.940 1.00 87.25 103 SER A C 1
ATOM 756 O O . SER A 1 103 ? -7.021 -11.230 -19.164 1.00 87.25 103 SER A O 1
ATOM 758 N N . ARG A 1 104 ? -6.622 -12.683 -20.827 1.00 81.44 104 ARG A N 1
ATOM 759 C CA . ARG A 1 104 ? -7.994 -13.198 -20.872 1.00 81.44 104 ARG A CA 1
ATOM 760 C C . ARG A 1 104 ? -8.150 -14.369 -19.898 1.00 81.44 104 ARG A C 1
ATOM 762 O O . ARG A 1 104 ? -7.222 -15.1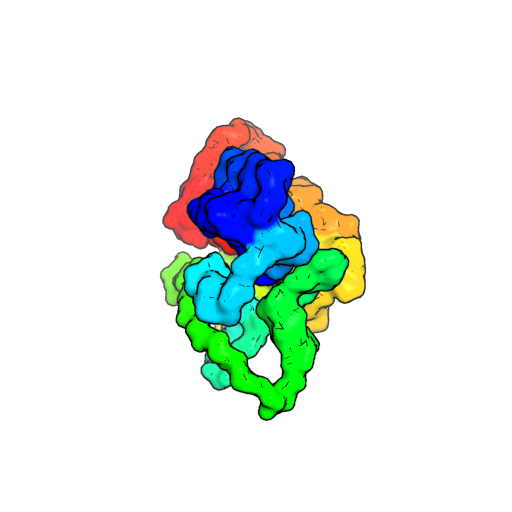80 -19.797 1.00 81.44 104 ARG A O 1
ATOM 769 N N . PRO A 1 105 ? -9.314 -14.510 -19.238 1.00 79.44 105 PRO A N 1
ATOM 770 C CA . PRO A 1 105 ? -9.618 -15.686 -18.431 1.00 79.44 105 PRO A CA 1
ATOM 771 C C . PRO A 1 105 ? -9.335 -16.977 -19.208 1.00 79.44 105 PRO A C 1
ATOM 773 O O . PRO A 1 105 ? -9.680 -17.083 -20.384 1.00 79.44 105 PRO A O 1
ATOM 776 N N . HIS A 1 106 ? -8.672 -17.936 -18.559 1.00 76.69 106 HIS A N 1
ATOM 777 C CA . HIS A 1 106 ? -8.325 -19.261 -19.101 1.00 76.69 106 HIS A CA 1
ATOM 778 C C . HIS A 1 106 ? -7.399 -19.291 -20.335 1.00 76.69 106 HIS A C 1
ATOM 780 O O . HIS A 1 106 ? -7.045 -20.375 -20.790 1.00 76.69 106 HIS A O 1
ATOM 786 N N . ALA A 1 107 ? -6.954 -18.142 -20.852 1.00 80.88 107 ALA A N 1
ATOM 787 C CA . ALA A 1 107 ? -6.066 -18.079 -22.016 1.00 80.88 107 ALA A CA 1
ATOM 788 C C . ALA A 1 107 ? -4.573 -18.091 -21.646 1.00 80.88 107 ALA A C 1
ATOM 790 O O . ALA A 1 107 ? -3.730 -18.388 -22.489 1.00 80.88 107 ALA A O 1
ATOM 791 N N . CYS A 1 108 ? -4.232 -17.747 -20.401 1.00 81.56 108 CYS A N 1
ATOM 792 C CA . CYS A 1 108 ? -2.852 -17.644 -19.941 1.00 81.56 108 CYS A CA 1
ATOM 793 C C . CYS A 1 108 ? -2.688 -18.251 -18.544 1.00 81.56 108 CYS A C 1
ATOM 795 O O . CYS A 1 108 ? -3.548 -18.085 -17.679 1.00 81.56 108 CYS A O 1
ATOM 797 N N . ARG A 1 109 ? -1.565 -18.945 -18.322 1.00 87.06 109 ARG A N 1
ATOM 798 C CA . ARG A 1 109 ? -1.138 -19.380 -16.989 1.00 87.06 109 ARG A CA 1
ATOM 799 C C . ARG A 1 109 ? -0.291 -18.280 -16.365 1.00 87.06 109 ARG A C 1
ATOM 801 O O . ARG A 1 109 ? 0.740 -17.910 -16.919 1.00 87.06 109 ARG A O 1
ATOM 808 N N . ILE A 1 110 ? -0.713 -17.798 -15.202 1.00 88.50 110 ILE A N 1
ATOM 809 C CA . ILE A 1 110 ? 0.055 -16.847 -14.400 1.00 88.50 110 ILE A CA 1
ATOM 810 C C . ILE A 1 110 ? 0.828 -17.647 -13.356 1.00 88.50 110 ILE A C 1
ATOM 812 O O . ILE A 1 110 ? 0.239 -18.361 -12.547 1.00 88.50 110 ILE A O 1
ATOM 816 N N . TYR A 1 111 ? 2.152 -17.532 -13.389 1.00 89.88 111 TYR A N 1
ATOM 817 C CA . TYR A 1 111 ? 3.033 -18.163 -12.413 1.00 89.88 111 TYR A CA 1
ATOM 818 C C . TYR A 1 111 ? 3.331 -17.180 -11.285 1.00 89.88 111 TYR A C 1
ATOM 820 O O . TYR A 1 111 ? 3.703 -16.032 -11.533 1.00 89.88 111 TYR A O 1
ATOM 828 N N . GLY A 1 112 ? 3.187 -17.634 -10.046 1.00 89.69 112 GLY A N 1
ATOM 829 C CA . GLY A 1 112 ? 3.446 -16.827 -8.864 1.00 89.69 112 GLY A CA 1
ATOM 830 C C . GLY A 1 112 ? 3.604 -17.689 -7.620 1.00 89.69 112 GLY A C 1
ATOM 831 O O . GLY A 1 112 ? 3.280 -18.874 -7.625 1.00 89.69 112 GLY A O 1
ATOM 832 N N . ALA A 1 113 ? 4.107 -17.068 -6.561 1.00 90.56 113 ALA A N 1
ATOM 833 C CA . ALA A 1 113 ? 4.170 -17.643 -5.228 1.00 90.56 113 ALA A CA 1
ATOM 834 C C . ALA A 1 113 ? 3.484 -16.681 -4.256 1.00 90.56 113 ALA A C 1
ATOM 836 O O . ALA A 1 113 ? 3.609 -15.462 -4.396 1.00 90.56 113 ALA A O 1
ATOM 837 N N . ALA A 1 114 ? 2.762 -17.233 -3.286 1.00 87.56 114 ALA A N 1
ATOM 838 C CA . ALA A 1 114 ? 2.193 -16.465 -2.191 1.00 87.56 114 ALA A CA 1
ATOM 839 C C . ALA A 1 114 ? 3.165 -16.470 -1.007 1.00 87.56 114 ALA A C 1
ATOM 841 O O . ALA A 1 114 ? 3.782 -17.491 -0.705 1.00 87.56 114 ALA A O 1
ATOM 842 N N . ALA A 1 115 ? 3.270 -15.332 -0.332 1.00 86.00 115 ALA A N 1
ATOM 843 C CA . ALA A 1 115 ? 3.957 -15.198 0.943 1.00 86.00 115 ALA A CA 1
ATOM 844 C C . ALA A 1 115 ? 2.985 -14.580 1.961 1.00 86.00 115 ALA A C 1
ATOM 846 O O . ALA A 1 115 ? 2.094 -13.827 1.550 1.00 86.00 115 ALA A O 1
ATOM 847 N N . PRO A 1 116 ? 3.124 -14.881 3.263 1.00 81.75 116 PRO A N 1
ATOM 848 C CA . PRO A 1 116 ? 2.367 -14.189 4.298 1.00 81.75 116 PRO A CA 1
ATOM 849 C C . PRO A 1 116 ? 2.594 -12.674 4.223 1.00 81.75 116 PRO A C 1
ATOM 851 O O . PRO A 1 116 ? 3.714 -12.218 3.993 1.00 81.75 116 PRO A O 1
ATOM 854 N N . SER A 1 117 ? 1.527 -11.897 4.407 1.00 78.94 117 SER A N 1
ATOM 855 C CA . SER A 1 117 ? 1.614 -10.447 4.607 1.00 78.94 117 SER A CA 1
ATOM 856 C C . SER A 1 117 ? 1.636 -10.125 6.100 1.00 78.94 117 SER A C 1
ATOM 858 O O . SER A 1 117 ? 1.059 -10.879 6.895 1.00 78.94 117 SER A O 1
ATOM 860 N N . SER A 1 118 ? 2.226 -8.993 6.489 1.00 77.00 118 SER A N 1
ATOM 861 C CA . SER A 1 118 ? 2.223 -8.526 7.881 1.00 77.00 118 SER A CA 1
ATOM 862 C C . SER A 1 118 ? 0.798 -8.352 8.399 1.00 77.00 118 SER A C 1
ATOM 864 O O . SER A 1 118 ? 0.526 -8.643 9.558 1.00 77.00 118 SER A O 1
ATOM 866 N N . PHE A 1 119 ? -0.141 -7.966 7.530 1.00 77.94 119 PHE A N 1
ATOM 867 C CA . PHE A 1 119 ? -1.566 -7.916 7.863 1.00 77.94 119 PHE A CA 1
ATOM 868 C C . PHE A 1 119 ? -2.115 -9.305 8.216 1.00 77.94 119 PHE A C 1
ATOM 870 O O . PHE A 1 119 ? -2.808 -9.459 9.220 1.00 77.94 119 PHE A O 1
ATOM 877 N N . SER A 1 120 ? -1.784 -10.326 7.420 1.00 70.75 120 SER A N 1
ATOM 878 C CA . SER A 1 120 ? -2.276 -11.693 7.621 1.00 70.75 120 SER A CA 1
ATOM 879 C C . SER A 1 120 ? -1.646 -12.401 8.823 1.00 70.75 120 SER A C 1
ATOM 881 O O . SER A 1 120 ? -2.320 -13.181 9.491 1.00 70.75 120 SER A O 1
ATOM 883 N N . GLU A 1 121 ? -0.368 -12.148 9.110 1.00 67.31 121 GLU A N 1
ATOM 884 C CA . GLU A 1 121 ? 0.319 -12.698 10.283 1.00 67.31 121 GLU A CA 1
ATOM 885 C C . GLU A 1 121 ? -0.232 -12.075 11.557 1.00 67.31 121 GLU A C 1
ATOM 887 O O . GLU A 1 121 ? -0.580 -12.774 12.508 1.00 67.31 121 GLU A O 1
ATOM 892 N N . HIS A 1 122 ? -0.390 -10.756 11.530 1.00 67.62 122 HIS A N 1
ATOM 893 C CA . HIS A 1 122 ? -0.898 -10.003 12.654 1.00 67.62 122 HIS A CA 1
ATOM 894 C C . HIS A 1 122 ? -2.364 -10.354 12.978 1.00 67.62 122 HIS A C 1
ATOM 896 O O . HIS A 1 122 ? -2.727 -10.534 14.143 1.00 67.62 122 HIS A O 1
ATOM 902 N N . TRP A 1 123 ? -3.199 -10.551 11.951 1.00 68.75 123 TRP A N 1
ATOM 903 C CA . TRP A 1 123 ? -4.592 -10.976 12.121 1.00 68.75 123 TRP A CA 1
ATOM 904 C C . TRP A 1 123 ? -4.737 -12.335 12.817 1.00 68.75 123 TRP A C 1
ATOM 906 O O . TRP A 1 123 ? -5.673 -12.546 13.586 1.00 68.75 123 TRP A O 1
ATOM 916 N N . ARG A 1 124 ? -3.813 -13.272 12.571 1.00 63.00 124 ARG A N 1
ATOM 917 C CA . ARG A 1 124 ? -3.932 -14.668 13.024 1.00 63.00 124 ARG A CA 1
ATOM 918 C C . ARG A 1 124 ? -3.660 -14.897 14.510 1.00 63.00 124 ARG A C 1
ATOM 920 O O . ARG A 1 124 ? -3.805 -16.038 14.945 1.00 63.00 124 ARG A O 1
ATOM 927 N N . GLY A 1 125 ? -3.300 -13.888 15.308 1.00 52.88 125 GLY A N 1
ATOM 928 C CA . GLY A 1 125 ? -2.994 -14.197 16.706 1.00 52.88 125 GLY A CA 1
ATOM 929 C C . GLY A 1 125 ? -2.879 -13.077 17.721 1.00 52.88 125 GLY A C 1
ATOM 930 O O . GLY A 1 125 ? -2.330 -13.362 18.782 1.00 52.88 125 GLY A O 1
ATOM 931 N N . HIS A 1 126 ? -3.267 -11.827 17.448 1.00 55.91 126 HIS A N 1
ATOM 932 C CA . HIS A 1 126 ? -2.840 -10.729 18.334 1.00 55.91 126 HIS A CA 1
ATOM 933 C C . HIS A 1 126 ? -3.936 -9.973 19.083 1.00 55.91 126 HIS A C 1
ATOM 935 O O . HIS A 1 126 ? -3.580 -9.281 20.032 1.00 55.91 126 HIS A O 1
ATOM 941 N N . PHE A 1 127 ? -5.237 -10.149 18.799 1.00 58.78 127 PHE A N 1
ATOM 942 C CA . PHE A 1 127 ? -6.269 -9.424 19.557 1.00 58.78 127 PHE A CA 1
ATOM 943 C C . PHE A 1 127 ? -7.551 -10.209 19.843 1.00 58.78 127 PHE A C 1
ATOM 945 O O . PHE A 1 127 ? -7.945 -11.066 19.051 1.00 58.78 127 PHE A O 1
ATOM 952 N N . PRO A 1 128 ? -8.242 -9.880 20.954 1.00 64.50 128 PRO A N 1
ATOM 953 C CA . PRO A 1 128 ? -9.623 -10.284 21.158 1.00 64.50 128 PRO A CA 1
ATOM 954 C C . PRO A 1 128 ? -10.465 -9.934 19.920 1.00 64.50 128 PRO A C 1
ATOM 956 O O . PRO A 1 128 ? -10.318 -8.827 19.393 1.00 64.50 128 PRO A O 1
ATOM 959 N N . PRO A 1 129 ? -11.401 -10.803 19.495 1.00 64.75 129 PRO A N 1
ATOM 960 C CA . PRO A 1 129 ? -12.265 -10.559 18.334 1.00 64.75 129 PRO A CA 1
ATOM 961 C C . PRO A 1 129 ? -13.026 -9.222 18.364 1.00 64.75 129 PRO A C 1
ATOM 963 O O . PRO A 1 129 ? -13.480 -8.746 17.334 1.00 64.75 129 PRO A O 1
ATOM 966 N N . SER A 1 130 ? -13.163 -8.600 19.539 1.00 76.00 130 SER A N 1
ATOM 967 C CA . SER A 1 130 ? -13.885 -7.346 19.753 1.00 76.00 130 SER A CA 1
ATOM 968 C C . SER A 1 130 ? -13.035 -6.071 19.701 1.00 76.00 130 SER A C 1
ATOM 970 O O . SER A 1 130 ? -13.597 -4.993 19.887 1.00 76.00 130 SER A O 1
ATOM 972 N N . THR A 1 131 ? -11.713 -6.148 19.515 1.00 86.94 131 THR A N 1
ATOM 973 C CA . THR A 1 131 ? -10.855 -4.950 19.522 1.00 86.94 131 THR A CA 1
ATOM 974 C C . THR A 1 131 ? -11.177 -4.038 18.328 1.00 86.94 131 THR A C 1
ATOM 976 O O . THR A 1 131 ? -11.074 -4.503 17.191 1.00 86.94 131 THR A O 1
ATOM 979 N N . PRO A 1 132 ? -11.539 -2.753 18.542 1.00 90.94 132 PRO A N 1
ATOM 980 C CA . PRO A 1 132 ? -11.847 -1.825 17.456 1.00 90.94 132 PRO A CA 1
ATOM 981 C C . PRO A 1 132 ? -10.685 -1.660 16.477 1.00 90.94 132 PRO A C 1
ATOM 983 O O . PRO A 1 132 ? -9.521 -1.646 16.878 1.00 90.94 132 PRO A O 1
ATOM 986 N N . GLN A 1 133 ? -10.991 -1.484 15.197 1.00 90.69 133 GLN A N 1
ATOM 987 C CA . GLN A 1 133 ? -9.987 -1.373 14.147 1.00 90.69 133 GLN A CA 1
ATOM 988 C C . GLN A 1 133 ? -10.142 -0.092 13.341 1.00 90.69 133 GLN A C 1
ATOM 990 O O . GLN A 1 133 ? -11.248 0.296 12.967 1.00 90.69 133 GLN A O 1
ATOM 995 N N . LEU A 1 134 ? -9.006 0.526 13.035 1.00 93.56 134 LEU A N 1
ATOM 996 C CA . LEU A 1 134 ? -8.895 1.675 12.153 1.00 93.56 134 LEU A CA 1
ATOM 997 C C . LEU A 1 134 ? -8.113 1.268 10.907 1.00 93.56 134 LEU A C 1
ATOM 999 O O . LEU A 1 134 ? -6.921 0.976 10.978 1.00 93.56 134 LEU A O 1
ATOM 1003 N N . TRP A 1 135 ? -8.788 1.254 9.768 1.00 94.06 135 TRP A N 1
ATOM 1004 C CA . TRP A 1 135 ? -8.216 0.938 8.466 1.00 94.06 135 TRP A CA 1
ATOM 1005 C C . TRP A 1 135 ? -7.992 2.222 7.682 1.00 94.06 135 TRP A C 1
ATOM 1007 O O . TRP A 1 135 ? -8.900 3.038 7.534 1.00 94.06 135 TRP A O 1
ATOM 1017 N N . ILE A 1 136 ? -6.777 2.408 7.178 1.00 95.12 136 ILE A N 1
ATOM 1018 C CA . ILE A 1 136 ? -6.369 3.602 6.446 1.00 95.12 136 ILE A CA 1
ATOM 1019 C C . ILE A 1 136 ? -5.781 3.165 5.105 1.00 95.12 136 ILE A C 1
ATOM 1021 O O . ILE A 1 136 ? -4.750 2.492 5.064 1.00 95.12 136 ILE A O 1
ATOM 1025 N N . ALA A 1 137 ? -6.428 3.547 4.005 1.00 93.94 137 ALA A N 1
ATOM 1026 C CA . ALA A 1 137 ? -6.025 3.148 2.660 1.00 93.94 137 ALA A CA 1
ATOM 1027 C C . ALA A 1 137 ? -6.090 4.282 1.640 1.00 93.94 137 ALA A C 1
ATOM 1029 O O . ALA A 1 137 ? -6.907 5.195 1.745 1.00 93.94 137 ALA A O 1
ATOM 1030 N N . THR A 1 138 ? -5.278 4.176 0.586 1.00 92.25 138 THR A N 1
ATOM 1031 C CA . THR A 1 138 ? -5.479 4.959 -0.642 1.00 92.25 138 THR A CA 1
ATOM 1032 C C . THR A 1 138 ? -5.331 4.113 -1.898 1.00 92.25 138 THR A C 1
ATOM 1034 O O . THR A 1 138 ? -4.435 3.272 -1.994 1.00 92.25 138 THR A O 1
ATOM 1037 N N . GLY A 1 139 ? -6.208 4.346 -2.880 1.00 91.56 139 GLY A N 1
ATOM 1038 C CA . GLY A 1 139 ? -6.212 3.621 -4.155 1.00 91.56 139 GLY A CA 1
ATOM 1039 C C . GLY A 1 139 ? -6.138 2.100 -3.974 1.00 91.56 139 GLY A C 1
ATOM 1040 O O . GLY A 1 139 ? -6.882 1.511 -3.197 1.00 91.56 139 GLY A O 1
ATOM 1041 N N . THR A 1 140 ? -5.183 1.445 -4.640 1.00 93.75 140 THR A N 1
ATOM 1042 C CA . THR A 1 140 ? -5.001 -0.016 -4.540 1.00 93.75 140 THR A CA 1
ATOM 1043 C C . THR A 1 140 ? -4.538 -0.506 -3.168 1.00 93.75 140 THR A C 1
ATOM 1045 O O . THR A 1 140 ? -4.557 -1.709 -2.931 1.00 93.75 140 THR A O 1
ATOM 1048 N N . GLY A 1 141 ? -4.176 0.392 -2.245 1.00 94.12 141 GLY A N 1
ATOM 1049 C CA . GLY A 1 141 ? -3.941 0.061 -0.837 1.00 94.12 141 GLY A CA 1
ATOM 1050 C C . GLY A 1 141 ? -5.187 -0.454 -0.109 1.00 94.12 141 GLY A C 1
ATOM 1051 O O . GLY A 1 141 ? -5.092 -0.923 1.017 1.00 94.12 141 GLY A O 1
ATOM 1052 N N . ILE A 1 142 ? -6.362 -0.415 -0.744 1.00 93.56 142 ILE A N 1
ATOM 1053 C CA . ILE A 1 142 ? -7.574 -1.066 -0.237 1.00 93.56 142 ILE A CA 1
ATOM 1054 C C . ILE A 1 142 ? -7.516 -2.604 -0.305 1.00 93.56 142 ILE A C 1
ATOM 1056 O O . ILE A 1 142 ? -8.284 -3.269 0.385 1.00 93.56 142 ILE A O 1
ATOM 1060 N N . ALA A 1 143 ? -6.612 -3.174 -1.116 1.00 94.44 143 ALA A N 1
ATOM 1061 C CA . ALA A 1 143 ? -6.494 -4.614 -1.357 1.00 94.44 143 ALA A CA 1
ATOM 1062 C C . ALA A 1 143 ? -6.539 -5.473 -0.077 1.00 94.44 143 ALA A C 1
ATOM 1064 O O . ALA A 1 143 ? -7.463 -6.280 0.042 1.00 94.44 143 ALA A O 1
ATOM 1065 N N . PRO A 1 144 ? -5.640 -5.296 0.915 1.00 93.19 144 PRO A N 1
ATOM 1066 C CA . PRO A 1 144 ? -5.658 -6.140 2.109 1.00 93.19 144 PRO A CA 1
ATOM 1067 C C . PRO A 1 144 ? -6.962 -6.005 2.900 1.00 93.19 144 PRO A C 1
ATOM 1069 O O . PRO A 1 144 ? -7.427 -6.982 3.477 1.00 93.19 144 PRO A O 1
ATOM 1072 N N . PHE A 1 145 ? -7.587 -4.826 2.902 1.00 92.50 145 PHE A N 1
ATOM 1073 C CA . PHE A 1 145 ? -8.830 -4.580 3.634 1.00 92.50 145 PHE A CA 1
ATOM 1074 C C . PHE A 1 145 ? -10.030 -5.299 3.026 1.00 92.50 145 PHE A C 1
ATOM 1076 O O . PHE A 1 145 ? -10.900 -5.743 3.768 1.00 92.50 145 PHE A O 1
ATOM 1083 N N . ARG A 1 146 ? -10.055 -5.487 1.701 1.00 93.69 146 ARG A N 1
ATOM 1084 C CA . ARG A 1 146 ? -11.046 -6.356 1.054 1.00 93.69 146 ARG A CA 1
ATOM 1085 C C . ARG A 1 146 ? -10.897 -7.808 1.524 1.00 93.69 146 ARG A C 1
ATOM 1087 O O . ARG A 1 146 ? -11.885 -8.422 1.909 1.00 93.69 146 ARG A O 1
ATOM 1094 N N . GLY A 1 147 ? -9.668 -8.327 1.573 1.00 91.50 147 GLY A N 1
ATOM 1095 C CA . GLY A 1 147 ? -9.399 -9.677 2.082 1.00 91.50 147 GLY A CA 1
ATOM 1096 C C . GLY A 1 147 ? -9.743 -9.831 3.569 1.00 91.50 147 GLY A C 1
ATOM 1097 O O . GLY A 1 147 ? -10.386 -10.800 3.960 1.00 91.50 147 GLY A O 1
ATOM 1098 N N . LEU A 1 148 ? -9.395 -8.842 4.400 1.00 89.56 148 LEU A N 1
ATOM 1099 C CA . LEU A 1 148 ? -9.783 -8.814 5.815 1.00 89.56 148 LEU A CA 1
ATOM 1100 C C . LEU A 1 148 ? -11.300 -8.729 6.005 1.00 89.56 148 LEU A C 1
ATOM 1102 O O . LEU A 1 148 ? -11.827 -9.283 6.966 1.00 89.56 148 LEU A O 1
ATOM 1106 N N . LEU A 1 149 ? -12.019 -8.064 5.101 1.00 88.81 149 LEU A N 1
ATOM 1107 C CA . LEU A 1 149 ? -13.474 -8.038 5.144 1.00 88.81 149 LEU A CA 1
ATOM 1108 C C . LEU A 1 149 ? -14.078 -9.426 4.889 1.00 88.81 149 LEU A C 1
ATOM 1110 O O . LEU A 1 149 ? -15.017 -9.817 5.581 1.00 88.81 149 LEU A O 1
ATOM 1114 N N . GLU A 1 150 ? -13.513 -10.185 3.947 1.00 90.06 150 GLU A N 1
ATOM 1115 C CA . GLU A 1 150 ? -13.890 -11.583 3.705 1.00 90.06 150 GLU A CA 1
ATOM 1116 C C . GLU A 1 150 ? -13.565 -12.478 4.922 1.00 90.06 150 GLU A C 1
ATOM 1118 O O . GLU A 1 150 ? -14.380 -13.322 5.297 1.00 90.06 150 GLU A O 1
ATOM 1123 N N . GLU A 1 151 ? -12.438 -12.260 5.615 1.00 87.38 151 GLU A N 1
ATOM 1124 C CA . GLU A 1 151 ? -12.151 -12.932 6.899 1.00 87.38 151 GLU A CA 1
ATOM 1125 C C . GLU A 1 151 ? -13.216 -12.594 7.955 1.00 87.38 151 GLU A C 1
ATOM 1127 O O . GLU A 1 151 ? -13.763 -13.483 8.609 1.00 87.38 151 GLU A O 1
ATOM 1132 N N . LEU A 1 152 ? -13.559 -11.310 8.101 1.00 84.44 152 LEU A N 1
ATOM 1133 C CA . LEU A 1 152 ? -14.554 -10.834 9.066 1.00 84.44 152 LEU A CA 1
ATOM 1134 C C . LEU A 1 152 ? -15.953 -11.394 8.823 1.00 84.44 152 LEU A C 1
ATOM 1136 O O . LEU A 1 152 ? -16.725 -11.535 9.775 1.00 84.44 152 LEU A O 1
ATOM 1140 N N . ALA A 1 153 ? -16.287 -11.740 7.579 1.00 85.44 153 ALA A N 1
ATOM 1141 C CA . ALA A 1 153 ? -17.553 -12.385 7.263 1.00 85.44 153 ALA A CA 1
ATOM 1142 C C . ALA A 1 153 ? -17.736 -13.717 8.015 1.00 85.44 153 ALA A C 1
ATOM 1144 O O . ALA A 1 153 ? -18.869 -14.069 8.343 1.00 85.44 153 ALA A O 1
ATOM 1145 N N . HIS A 1 154 ? -16.629 -14.384 8.355 1.00 85.50 154 HIS A N 1
ATOM 1146 C CA . HIS A 1 154 ? -16.572 -15.689 9.015 1.00 85.50 154 HIS A CA 1
ATOM 1147 C C . HIS A 1 154 ? -16.324 -15.608 10.532 1.00 85.50 154 HIS A C 1
ATOM 1149 O O . HIS A 1 154 ? -16.137 -16.636 11.182 1.00 85.50 154 HIS A O 1
ATOM 1155 N N . VAL A 1 155 ? -16.310 -14.404 11.111 1.00 82.38 155 VAL A N 1
ATOM 1156 C CA . VAL A 1 155 ? -16.166 -14.188 12.557 1.00 82.38 155 VAL A CA 1
ATOM 1157 C C . VAL A 1 155 ? -17.541 -13.914 13.165 1.00 82.38 155 VAL A C 1
ATOM 1159 O O . VAL A 1 155 ? -18.216 -12.971 12.756 1.00 82.38 155 VAL A O 1
ATOM 1162 N N . GLU A 1 156 ? -17.941 -14.699 14.174 1.00 80.31 156 GLU A N 1
ATOM 1163 C CA . GLU A 1 156 ? -19.252 -14.556 14.837 1.00 80.31 156 GLU A CA 1
ATOM 1164 C C . GLU A 1 156 ? -19.451 -13.164 15.451 1.00 80.31 156 GLU A C 1
ATOM 1166 O O . GLU A 1 156 ? -20.478 -12.519 15.244 1.00 80.31 156 GLU A O 1
ATOM 1171 N N . LYS A 1 157 ? -18.448 -12.675 16.190 1.00 82.69 157 LYS A N 1
ATOM 1172 C CA . LYS A 1 157 ? -18.462 -11.348 16.811 1.00 82.69 157 LYS A CA 1
ATOM 1173 C C . LYS A 1 157 ? -17.436 -10.447 16.143 1.00 82.69 157 LYS A C 1
ATOM 1175 O O . LYS A 1 157 ? -16.272 -10.423 16.538 1.00 82.69 157 LYS A O 1
ATOM 1180 N N . ARG A 1 158 ? -17.884 -9.713 15.125 1.00 81.06 158 ARG A N 1
ATOM 1181 C CA . ARG A 1 158 ? -17.033 -8.780 14.380 1.00 81.06 158 ARG A CA 1
ATOM 1182 C C . ARG A 1 158 ? -16.588 -7.610 15.274 1.00 81.06 158 ARG A C 1
ATOM 1184 O O . ARG A 1 158 ? -17.414 -7.074 16.020 1.00 81.06 158 ARG A O 1
ATOM 1191 N N . PRO A 1 159 ? -15.320 -7.178 15.188 1.00 85.31 159 PRO A N 1
ATOM 1192 C CA . PRO A 1 159 ? -14.878 -5.947 15.811 1.00 85.31 159 PRO A CA 1
ATOM 1193 C C . PRO A 1 159 ? -15.523 -4.742 15.114 1.00 85.31 159 PRO A C 1
ATOM 1195 O O . PRO A 1 159 ? -15.818 -4.800 13.917 1.00 85.31 159 PRO A O 1
ATOM 1198 N N . PRO A 1 160 ? -15.697 -3.615 15.820 1.00 87.00 160 PRO A N 1
ATOM 1199 C CA . PRO A 1 160 ? -16.005 -2.348 15.174 1.00 87.00 160 PRO A CA 1
ATOM 1200 C C . PRO A 1 160 ? -14.862 -1.958 14.231 1.00 87.00 160 PRO A C 1
ATOM 1202 O O . PRO A 1 160 ? -13.714 -1.879 14.663 1.00 87.00 160 PRO A O 1
ATOM 1205 N N . VAL A 1 161 ? -15.169 -1.697 12.960 1.00 88.69 161 VAL A N 1
ATOM 1206 C CA . VAL A 1 161 ? -14.179 -1.272 11.960 1.00 88.69 161 VAL A CA 1
ATOM 1207 C C . VAL A 1 161 ? -14.543 0.105 11.419 1.00 88.69 161 VAL A C 1
ATOM 1209 O O . VAL A 1 161 ? -15.666 0.312 10.948 1.00 88.69 161 VAL A O 1
ATOM 1212 N N . ALA A 1 162 ? -13.573 1.020 11.452 1.00 91.62 162 ALA A N 1
ATOM 1213 C CA . ALA A 1 162 ? -13.621 2.298 10.756 1.00 91.62 162 ALA A CA 1
ATOM 1214 C C . ALA A 1 162 ? -12.653 2.317 9.571 1.00 91.62 162 ALA A C 1
ATOM 1216 O O . ALA A 1 162 ? -11.475 2.006 9.735 1.00 91.62 162 ALA A O 1
ATOM 1217 N N . LEU A 1 163 ? -13.132 2.739 8.398 1.00 92.12 163 LEU A N 1
ATOM 1218 C CA . LEU A 1 163 ? -12.311 2.902 7.194 1.00 92.12 163 LEU A CA 1
ATOM 1219 C C . LEU A 1 163 ? -12.149 4.380 6.808 1.00 92.12 163 LEU A C 1
ATOM 1221 O O . LEU A 1 163 ? -13.127 5.115 6.622 1.00 92.12 163 LEU A O 1
ATOM 1225 N N . TYR A 1 164 ? -10.893 4.778 6.617 1.00 92.56 164 TYR A N 1
ATOM 1226 C CA . TYR A 1 164 ? -10.467 6.036 6.015 1.00 92.56 164 TYR A CA 1
ATOM 1227 C C . TYR A 1 164 ? -9.820 5.730 4.671 1.00 92.56 164 TYR A C 1
ATOM 1229 O O . TYR A 1 164 ? -8.680 5.268 4.606 1.00 92.56 164 TYR A O 1
ATOM 1237 N N . TYR A 1 165 ? -10.576 5.956 3.598 1.00 90.31 165 TYR A N 1
ATOM 1238 C CA . TYR A 1 165 ? -10.165 5.625 2.240 1.00 90.31 165 TYR A CA 1
ATOM 1239 C C . TYR A 1 165 ? -10.076 6.876 1.368 1.00 90.31 165 TYR A C 1
ATOM 1241 O O . TYR A 1 165 ? -11.056 7.599 1.213 1.00 90.31 165 TYR A O 1
ATOM 1249 N N . GLY A 1 166 ? -8.901 7.107 0.782 1.00 88.44 166 GLY A N 1
ATOM 1250 C CA . GLY A 1 166 ? -8.669 8.203 -0.155 1.00 88.44 166 GLY A CA 1
ATOM 1251 C C . GLY A 1 166 ? -8.556 7.730 -1.597 1.00 88.44 166 GLY A C 1
ATOM 1252 O O . GLY A 1 166 ? -7.776 6.830 -1.923 1.00 88.44 166 GLY A O 1
ATOM 1253 N N . CYS A 1 167 ? -9.272 8.407 -2.485 1.00 85.94 167 CYS A N 1
ATOM 1254 C CA . CYS A 1 167 ? -9.160 8.252 -3.930 1.00 85.94 167 CYS A CA 1
ATOM 1255 C C . CYS A 1 167 ? -9.199 9.633 -4.602 1.00 85.94 167 CYS A C 1
ATOM 1257 O O . CYS A 1 167 ? -9.530 10.632 -3.964 1.00 85.94 167 CYS A O 1
ATOM 1259 N N . ARG A 1 168 ? -8.776 9.712 -5.870 1.00 83.06 168 ARG A N 1
ATOM 1260 C CA . ARG A 1 168 ? -8.706 10.994 -6.596 1.00 83.06 168 ARG A CA 1
ATOM 1261 C C . ARG A 1 168 ? -10.081 11.442 -7.069 1.00 83.06 168 ARG A C 1
ATOM 1263 O O . ARG A 1 168 ? -10.419 12.609 -6.924 1.00 83.06 168 ARG A O 1
ATOM 1270 N N . ASN A 1 169 ? -10.848 10.506 -7.616 1.00 82.75 169 ASN A N 1
ATOM 1271 C CA . ASN A 1 169 ? -12.194 10.728 -8.119 1.00 82.75 169 ASN A CA 1
ATOM 1272 C C . ASN A 1 169 ? -13.144 9.690 -7.511 1.00 82.75 169 ASN A C 1
ATOM 1274 O O . ASN A 1 169 ? -12.703 8.571 -7.251 1.00 82.75 169 ASN A O 1
ATOM 1278 N N . PRO A 1 170 ? -14.448 9.987 -7.375 1.00 80.56 170 PRO A N 1
ATOM 1279 C CA . PRO A 1 170 ? -15.439 8.993 -6.953 1.00 80.56 170 PRO A CA 1
ATOM 1280 C C . PRO A 1 170 ? -15.463 7.734 -7.839 1.00 80.56 170 PRO A C 1
ATOM 1282 O O . PRO A 1 170 ? -15.724 6.639 -7.360 1.00 80.56 170 PRO A O 1
ATOM 1285 N N . SER A 1 171 ? -15.126 7.857 -9.128 1.00 83.00 171 SER A N 1
ATOM 1286 C CA . SER A 1 171 ? -14.985 6.708 -10.038 1.00 83.00 171 SER A CA 1
ATOM 1287 C C . SER A 1 171 ? -13.817 5.779 -9.687 1.00 83.00 171 SER A C 1
ATOM 1289 O O . SER A 1 171 ? -13.806 4.627 -10.108 1.00 83.00 171 SER A O 1
ATOM 1291 N N . ASP A 1 172 ? -12.840 6.269 -8.923 1.00 85.19 172 ASP A N 1
ATOM 1292 C CA . ASP A 1 172 ? -11.682 5.505 -8.447 1.00 85.19 172 ASP A CA 1
ATOM 1293 C C . ASP A 1 172 ? -11.964 4.856 -7.078 1.00 85.19 172 ASP A C 1
ATOM 1295 O O . ASP A 1 172 ? -11.060 4.363 -6.388 1.00 85.19 172 ASP A O 1
ATOM 1299 N N . GLU A 1 173 ? -13.228 4.871 -6.652 1.00 86.81 173 GLU A N 1
ATOM 1300 C CA . GLU A 1 173 ? -13.673 4.253 -5.421 1.00 86.81 173 GLU A CA 1
ATOM 1301 C C . GLU A 1 173 ? -13.835 2.738 -5.577 1.00 86.81 173 GLU A C 1
ATOM 1303 O O . GLU A 1 173 ? -14.915 2.189 -5.797 1.00 86.81 173 GLU A O 1
ATOM 1308 N N . LEU A 1 174 ? -12.705 2.050 -5.452 1.00 91.44 174 LEU A N 1
ATOM 1309 C CA . LEU A 1 174 ? -12.624 0.601 -5.534 1.00 91.44 174 LEU A CA 1
ATOM 1310 C C . LEU A 1 174 ? -13.481 -0.071 -4.449 1.00 91.44 174 LEU A C 1
ATOM 1312 O O . LEU A 1 174 ? -13.459 0.322 -3.283 1.00 91.44 174 LEU A O 1
ATOM 1316 N N . TYR A 1 175 ? -14.198 -1.126 -4.844 1.00 91.31 175 TYR A N 1
ATOM 1317 C CA . TYR A 1 175 ? -14.987 -1.989 -3.954 1.00 91.31 175 TYR A CA 1
ATOM 1318 C C . TYR A 1 175 ? -16.084 -1.270 -3.153 1.00 91.31 175 TYR A C 1
ATOM 1320 O O . TYR A 1 175 ? -16.472 -1.745 -2.087 1.00 91.31 175 TYR A O 1
ATOM 1328 N N . HIS A 1 176 ? -16.617 -0.145 -3.652 1.00 84.38 176 HIS A N 1
ATOM 1329 C CA . HIS A 1 176 ? -17.622 0.650 -2.935 1.00 84.38 176 HIS A CA 1
ATOM 1330 C C . HIS A 1 176 ? -18.768 -0.203 -2.362 1.00 84.38 176 HIS A C 1
ATOM 1332 O O . HIS A 1 176 ? -19.023 -0.139 -1.162 1.00 84.38 176 HIS A O 1
ATOM 1338 N N . ASN A 1 177 ? -19.400 -1.039 -3.193 1.00 84.75 177 ASN A N 1
ATOM 1339 C CA . ASN A 1 177 ? -20.548 -1.861 -2.795 1.00 84.75 177 ASN A CA 1
ATOM 1340 C C . ASN A 1 177 ? -20.188 -2.928 -1.750 1.00 84.75 177 ASN A C 1
ATOM 1342 O O . ASN A 1 177 ? -20.944 -3.137 -0.805 1.00 84.75 177 ASN A O 1
ATOM 1346 N N . GLU A 1 178 ? -19.030 -3.577 -1.902 1.00 85.75 178 GLU A N 1
ATOM 1347 C CA . GLU A 1 178 ? -18.557 -4.617 -0.978 1.00 85.75 178 GLU A CA 1
ATOM 1348 C C . GLU A 1 178 ? -18.265 -4.028 0.410 1.00 85.75 178 GLU A C 1
ATOM 1350 O O . GLU A 1 178 ? -18.586 -4.636 1.428 1.00 85.75 178 GLU A O 1
ATOM 1355 N N . LEU A 1 179 ? -17.713 -2.813 0.460 1.00 79.00 179 LEU A N 1
ATOM 1356 C CA . LEU A 1 179 ? -17.326 -2.149 1.705 1.00 79.00 179 LEU A CA 1
ATOM 1357 C C . LEU A 1 179 ? -18.509 -1.479 2.430 1.00 79.00 179 LEU A C 1
ATOM 1359 O O . LEU A 1 179 ? -18.507 -1.407 3.657 1.00 79.00 179 LEU A O 1
ATOM 1363 N N . THR A 1 180 ? -19.525 -0.988 1.710 1.00 70.25 180 THR A N 1
ATOM 1364 C CA . THR A 1 180 ? -20.651 -0.242 2.314 1.00 70.25 180 THR A CA 1
ATOM 1365 C C . THR A 1 180 ? -21.523 -1.105 3.234 1.00 70.25 180 THR A C 1
ATOM 1367 O O . THR A 1 180 ? -22.039 -0.600 4.226 1.00 70.25 180 THR A O 1
ATOM 1370 N N . GLY A 1 181 ? -21.668 -2.405 2.963 1.00 64.56 181 GLY A N 1
ATOM 1371 C CA . GLY A 1 181 ? -22.551 -3.286 3.742 1.00 64.56 181 GLY A CA 1
ATOM 1372 C C . GLY A 1 181 ? -21.970 -3.831 5.053 1.00 64.56 181 GLY A C 1
ATOM 1373 O O . GLY A 1 181 ? -22.696 -4.480 5.803 1.00 64.56 181 GLY A O 1
ATOM 1374 N N . ALA A 1 182 ? -20.677 -3.626 5.330 1.00 61.78 182 ALA A N 1
ATOM 1375 C CA . ALA A 1 182 ? -19.959 -4.422 6.332 1.00 61.78 182 ALA A CA 1
ATOM 1376 C C . ALA A 1 182 ? -19.144 -3.617 7.364 1.00 61.78 182 ALA A C 1
ATOM 1378 O O . ALA A 1 182 ? -18.558 -4.215 8.268 1.00 61.78 182 ALA A O 1
ATOM 1379 N N . LEU A 1 183 ? -19.116 -2.284 7.266 1.00 70.75 183 LEU A N 1
ATOM 1380 C CA . LEU A 1 183 ? -18.331 -1.411 8.146 1.00 70.75 183 LEU A CA 1
ATOM 1381 C C . LEU A 1 183 ? -19.214 -0.679 9.166 1.00 70.75 183 LEU A C 1
ATOM 1383 O O . LEU A 1 183 ? -20.307 -0.228 8.837 1.00 70.75 183 LEU A O 1
ATOM 1387 N N . ALA A 1 184 ? -18.713 -0.520 10.397 1.00 60.53 184 ALA A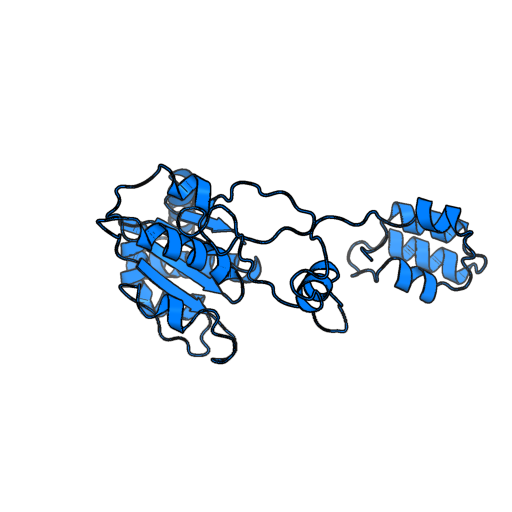 N 1
ATOM 1388 C CA . ALA A 1 184 ? -19.420 0.194 11.467 1.00 60.53 184 ALA A CA 1
ATOM 1389 C C . ALA A 1 184 ? -19.385 1.718 11.268 1.00 60.53 184 ALA A C 1
ATOM 1391 O O . ALA A 1 184 ? -20.324 2.421 11.632 1.00 60.53 184 ALA A O 1
ATOM 1392 N N . GLN 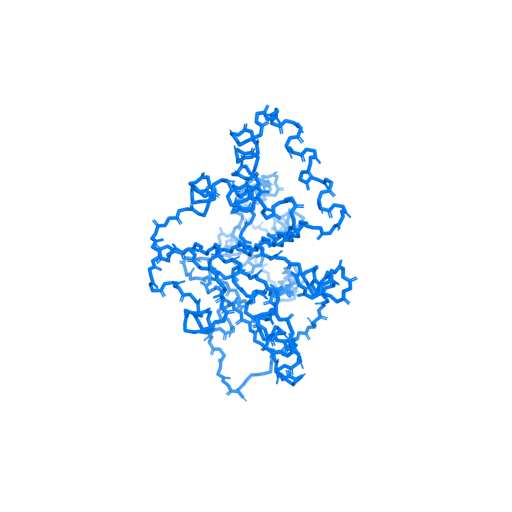A 1 185 ? -18.303 2.233 10.679 1.00 59.97 185 GLN A N 1
ATOM 1393 C CA . GLN A 1 185 ? -18.180 3.635 10.306 1.00 59.97 185 GLN A CA 1
ATOM 1394 C C . GLN A 1 185 ? -17.323 3.767 9.047 1.00 59.97 185 GLN A C 1
ATOM 1396 O O . GLN A 1 185 ? -16.260 3.156 8.921 1.00 59.97 185 GLN A O 1
ATOM 1401 N N . ARG A 1 186 ? -17.760 4.609 8.114 1.00 61.62 186 ARG A N 1
ATOM 1402 C CA . ARG A 1 186 ? -16.995 4.955 6.917 1.00 61.62 186 ARG A CA 1
ATOM 1403 C C . ARG A 1 186 ? -16.952 6.468 6.787 1.00 61.62 186 ARG A C 1
ATOM 1405 O O . ARG A 1 186 ? -17.982 7.131 6.883 1.00 61.62 186 ARG A O 1
ATOM 1412 N N . SER A 1 187 ? -15.761 7.015 6.588 1.00 57.78 187 SER A N 1
ATOM 1413 C CA . SER A 1 187 ? -15.632 8.417 6.182 1.00 57.78 187 SER A CA 1
ATOM 1414 C C . SER A 1 187 ? -16.151 8.583 4.737 1.00 57.78 187 SER A C 1
ATOM 1416 O O . SER A 1 187 ? -15.981 7.663 3.935 1.00 57.78 187 SER A O 1
ATOM 1418 N N . PRO A 1 188 ? -16.815 9.702 4.379 1.00 54.84 188 PRO A N 1
ATOM 1419 C CA . PRO A 1 188 ? -17.342 9.901 3.024 1.00 54.84 188 PRO A CA 1
ATOM 1420 C C . PRO A 1 188 ? -16.234 9.763 1.979 1.00 54.84 188 PRO A C 1
ATOM 1422 O O . PRO A 1 188 ? -15.152 10.274 2.202 1.00 54.84 188 PRO A O 1
ATOM 1425 N N . SER A 1 189 ? -16.476 9.140 0.832 1.00 54.78 189 SER A N 1
ATOM 1426 C CA . SER A 1 189 ? -15.521 9.012 -0.280 1.00 54.78 189 SER A CA 1
ATOM 1427 C C . SER A 1 189 ? -15.635 10.186 -1.260 1.00 54.78 189 SER A C 1
ATOM 1429 O O . SER A 1 189 ? -16.079 10.057 -2.395 1.00 54.78 189 SER A O 1
ATOM 1431 N N . LEU A 1 190 ? -15.268 11.384 -0.820 1.00 54.78 190 LEU A N 1
ATOM 1432 C CA . LEU A 1 190 ? -15.164 12.563 -1.693 1.00 54.78 190 LEU A CA 1
ATOM 1433 C C . LEU A 1 190 ? -13.683 12.949 -1.815 1.00 54.78 190 LEU A C 1
ATOM 1435 O O . LEU A 1 190 ? -12.892 12.407 -1.051 1.00 54.78 190 LEU A O 1
ATOM 1439 N N . PRO A 1 191 ? -13.232 13.778 -2.774 1.00 56.84 191 PRO A N 1
ATOM 1440 C CA . PRO A 1 191 ? -11.800 14.016 -2.941 1.00 56.84 191 PRO A CA 1
ATOM 1441 C C . PRO A 1 191 ? -11.241 14.776 -1.730 1.00 56.84 191 PRO A C 1
ATOM 1443 O O . PRO A 1 191 ? -11.258 16.002 -1.675 1.00 56.84 191 PRO A O 1
ATOM 1446 N N . TRP A 1 192 ? -10.750 14.038 -0.738 1.00 69.19 192 TRP A N 1
ATOM 1447 C CA . TRP A 1 192 ? -9.980 14.550 0.385 1.00 69.19 192 TRP A CA 1
ATOM 1448 C C . TRP A 1 192 ? -8.709 13.736 0.535 1.00 69.19 192 TRP A C 1
ATOM 1450 O O . TRP A 1 192 ? -8.631 12.536 0.260 1.00 69.19 192 TRP A O 1
ATOM 1460 N N . HIS A 1 193 ? -7.679 14.432 0.983 1.00 81.62 193 HIS A N 1
ATOM 1461 C CA . HIS A 1 193 ? -6.427 13.814 1.335 1.00 81.62 193 HIS A CA 1
ATOM 1462 C C . HIS A 1 193 ? -6.575 13.124 2.692 1.00 81.62 193 HIS A C 1
ATOM 1464 O O . HIS A 1 193 ? -6.993 13.756 3.662 1.00 81.62 193 HIS A O 1
ATOM 1470 N N . VAL A 1 194 ? -6.216 11.836 2.777 1.00 88.12 194 VAL A N 1
ATOM 1471 C CA . VAL A 1 194 ? -6.507 11.008 3.961 1.00 88.12 194 VAL A CA 1
ATOM 1472 C C . VAL A 1 194 ? -6.030 11.642 5.265 1.00 88.12 194 VAL A C 1
ATOM 1474 O O . VAL A 1 194 ? -6.761 11.660 6.254 1.00 88.12 194 VAL A O 1
ATOM 1477 N N . GLY A 1 195 ? -4.836 12.237 5.243 1.00 90.12 195 GLY A N 1
ATOM 1478 C CA . GLY A 1 195 ? -4.271 12.923 6.401 1.00 90.12 195 GLY A CA 1
ATOM 1479 C C . GLY A 1 195 ? -5.140 14.063 6.944 1.00 90.12 195 GLY A C 1
ATOM 1480 O O . GLY A 1 195 ? -5.163 14.269 8.154 1.00 90.12 195 GLY A O 1
ATOM 1481 N N . ASP A 1 196 ? -5.885 14.771 6.095 1.00 90.88 196 ASP A N 1
ATOM 1482 C CA . ASP A 1 196 ? -6.675 15.933 6.517 1.00 90.88 196 ASP A CA 1
ATOM 1483 C C . ASP A 1 196 ? -7.923 15.511 7.289 1.00 90.88 196 ASP A C 1
ATOM 1485 O O . ASP A 1 196 ? -8.241 16.094 8.323 1.00 90.88 196 ASP A O 1
ATOM 1489 N N . LYS A 1 197 ? -8.602 14.448 6.854 1.00 90.69 197 LYS A N 1
ATOM 1490 C CA . LYS A 1 197 ? -9.755 13.924 7.595 1.00 90.69 197 LYS A CA 1
ATOM 1491 C C . LYS A 1 197 ? -9.347 13.268 8.902 1.00 90.69 197 LYS A C 1
ATOM 1493 O O . LYS A 1 197 ? -10.062 13.426 9.882 1.00 90.69 197 LYS A O 1
ATOM 1498 N N . LEU A 1 198 ? -8.196 12.586 8.945 1.00 94.12 198 LEU A N 1
ATOM 1499 C CA . LEU A 1 198 ? -7.667 12.062 10.208 1.00 94.12 198 LEU A CA 1
ATOM 1500 C C . LEU A 1 198 ? -7.524 13.193 11.237 1.00 94.12 198 LEU A C 1
ATOM 1502 O O . LEU A 1 198 ? -7.920 13.026 12.385 1.00 94.12 198 LEU A O 1
ATOM 1506 N N . LYS A 1 199 ? -7.039 14.367 10.809 1.00 94.44 199 LYS A N 1
ATOM 1507 C CA . LYS A 1 199 ? -6.940 15.563 11.660 1.00 94.44 199 LYS A CA 1
ATOM 1508 C C . LYS A 1 199 ? -8.303 16.139 12.043 1.00 94.44 199 LYS A C 1
ATOM 1510 O O . LYS A 1 199 ? -8.477 16.551 13.185 1.00 94.44 199 LYS A O 1
ATOM 1515 N N . GLN A 1 200 ? -9.266 16.167 11.121 1.00 93.62 200 GLN A N 1
ATOM 1516 C CA . GLN A 1 200 ? -10.637 16.603 11.426 1.00 93.62 200 GLN A CA 1
ATOM 1517 C C . GLN A 1 200 ? -11.291 15.704 12.484 1.00 93.62 200 GLN A C 1
ATOM 1519 O O . GLN A 1 200 ? -11.956 16.201 13.388 1.00 93.62 200 GLN A O 1
ATOM 1524 N N . ASP A 1 201 ? -11.035 14.398 12.417 1.00 94.25 201 ASP A N 1
ATOM 1525 C CA . ASP A 1 201 ? -11.591 13.396 13.326 1.00 94.25 201 ASP A CA 1
ATOM 1526 C C . ASP A 1 201 ? -10.611 13.039 14.466 1.00 94.25 201 ASP A C 1
ATOM 1528 O O . ASP A 1 201 ? -10.697 11.960 15.057 1.00 94.25 201 ASP A O 1
ATOM 1532 N N . ALA A 1 202 ? -9.676 13.939 14.806 1.00 96.19 202 ALA A N 1
ATOM 1533 C CA . ALA A 1 202 ? -8.529 13.653 15.676 1.00 96.19 202 ALA A CA 1
ATOM 1534 C C . ALA A 1 202 ? -8.898 13.016 17.026 1.00 96.19 202 ALA A C 1
ATOM 1536 O O . ALA A 1 202 ? -8.179 12.141 17.508 1.00 96.19 202 ALA A O 1
ATOM 1537 N N . ALA A 1 203 ? -10.019 13.414 17.637 1.00 95.69 203 ALA A N 1
ATOM 1538 C CA . ALA A 1 203 ? -10.495 12.814 18.885 1.00 95.69 203 ALA A CA 1
ATOM 1539 C C . ALA A 1 203 ? -10.825 11.317 18.718 1.00 95.69 203 ALA A C 1
ATOM 1541 O O . ALA A 1 203 ? -10.388 10.489 19.520 1.00 95.69 203 ALA A O 1
ATOM 1542 N N . ALA A 1 204 ? -11.529 10.953 17.640 1.00 93.88 204 ALA A N 1
ATOM 1543 C CA . ALA A 1 204 ? -11.843 9.564 17.319 1.00 93.88 204 ALA A CA 1
ATOM 1544 C C . ALA A 1 204 ? -10.578 8.771 16.954 1.00 93.88 204 ALA A C 1
AT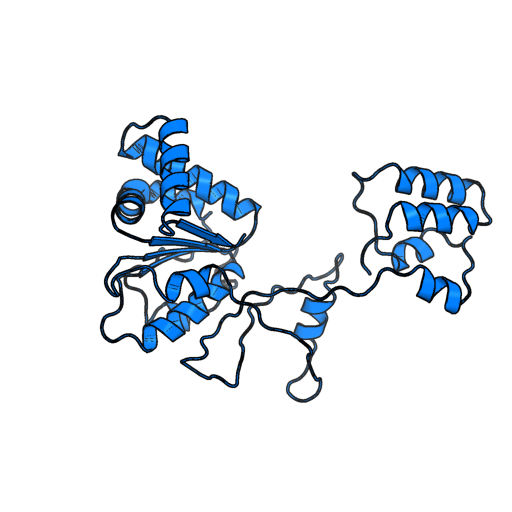OM 1546 O O . ALA A 1 204 ? -10.412 7.637 17.401 1.00 93.88 204 ALA A O 1
ATOM 1547 N N . ILE A 1 205 ? -9.653 9.375 16.201 1.00 95.81 205 ILE A N 1
ATOM 1548 C CA . ILE A 1 205 ? -8.371 8.747 15.854 1.00 95.81 205 ILE A CA 1
ATOM 1549 C C . ILE A 1 205 ? -7.545 8.436 17.107 1.00 95.81 205 ILE A C 1
ATOM 1551 O O . ILE A 1 205 ? -7.046 7.320 17.249 1.00 95.81 205 ILE A O 1
ATOM 1555 N N . CYS A 1 206 ? -7.451 9.370 18.056 1.00 96.62 206 CYS A N 1
ATOM 1556 C CA . CYS A 1 206 ? -6.784 9.131 19.336 1.00 96.62 206 CYS A CA 1
ATOM 1557 C C . CYS A 1 206 ? -7.439 7.992 20.132 1.00 96.62 206 CYS A C 1
ATOM 1559 O O . CYS A 1 206 ? -6.726 7.186 20.724 1.00 96.62 206 CYS A O 1
ATOM 1561 N N . ASN A 1 207 ? -8.769 7.870 20.102 1.00 95.19 207 ASN A N 1
ATOM 1562 C CA . ASN A 1 207 ? -9.471 6.750 20.733 1.00 95.19 207 ASN A CA 1
ATOM 1563 C C . ASN A 1 207 ? -9.087 5.392 20.105 1.00 95.19 207 ASN A C 1
ATOM 1565 O O . ASN A 1 207 ? -8.827 4.429 20.826 1.00 95.19 207 ASN A O 1
ATOM 1569 N N . TYR A 1 208 ? -8.972 5.312 18.772 1.00 94.88 208 TYR A N 1
ATOM 1570 C CA . TYR A 1 208 ? -8.475 4.103 18.099 1.00 94.88 208 TYR A CA 1
ATOM 1571 C C . TYR A 1 208 ? -7.012 3.797 18.436 1.00 94.88 208 TYR A C 1
ATOM 1573 O O . TYR A 1 208 ? -6.670 2.636 18.649 1.00 94.88 208 TYR A O 1
ATOM 1581 N N . LEU A 1 209 ? -6.153 4.815 18.531 1.00 95.38 209 LEU A N 1
ATOM 1582 C CA . LEU A 1 209 ? -4.757 4.628 18.937 1.00 95.38 209 LEU A CA 1
ATOM 1583 C C . LEU A 1 209 ? -4.643 4.066 20.363 1.00 95.38 209 LEU A C 1
ATOM 1585 O O . LEU A 1 209 ? -3.774 3.238 20.625 1.00 95.38 209 LEU A O 1
ATOM 1589 N N . GLU A 1 210 ? -5.544 4.449 21.269 1.00 93.88 210 GLU A N 1
ATOM 1590 C CA . GLU A 1 210 ? -5.525 4.000 22.665 1.00 93.88 210 GLU A CA 1
ATOM 1591 C C . GLU A 1 210 ? -6.157 2.629 22.879 1.00 93.88 210 GLU A C 1
ATOM 1593 O O . GLU A 1 210 ? -5.590 1.802 23.598 1.00 93.88 210 GLU A O 1
ATOM 1598 N N . HIS A 1 211 ? -7.247 2.319 22.175 1.00 92.44 211 HIS A N 1
ATOM 1599 C CA . HIS A 1 211 ? -8.059 1.128 22.455 1.00 92.44 211 HIS A CA 1
ATOM 1600 C C . HIS A 1 211 ? -8.160 0.116 21.308 1.00 92.44 211 HIS A C 1
ATOM 1602 O O . HIS A 1 211 ? -8.687 -0.974 21.515 1.00 92.44 211 HIS A O 1
ATOM 1608 N N . GLY A 1 212 ? -7.669 0.454 20.118 1.00 92.31 212 GLY A N 1
ATOM 1609 C CA . GLY A 1 212 ? -7.802 -0.365 18.918 1.00 92.31 212 GLY A CA 1
ATOM 1610 C C . GLY A 1 212 ? -6.491 -0.735 18.226 1.00 92.31 212 GLY A C 1
ATOM 1611 O O . GLY A 1 212 ? -5.388 -0.525 18.739 1.00 92.31 212 GLY A O 1
ATOM 1612 N N . THR A 1 213 ? -6.634 -1.270 17.021 1.00 91.69 213 THR A N 1
ATOM 1613 C CA . THR A 1 213 ? -5.524 -1.603 16.122 1.00 91.69 213 THR A CA 1
ATOM 1614 C C . THR A 1 213 ? -5.614 -0.757 14.864 1.00 91.69 213 THR A C 1
ATOM 1616 O O . THR A 1 213 ? -6.684 -0.624 14.270 1.00 91.69 213 THR A O 1
ATOM 1619 N N . VAL A 1 214 ? -4.488 -0.179 14.457 1.00 93.81 214 VAL A N 1
ATOM 1620 C CA . VAL A 1 214 ? -4.390 0.685 13.282 1.00 93.81 214 VAL A CA 1
ATOM 1621 C C . VAL A 1 214 ? -3.667 -0.045 12.165 1.00 93.81 214 VAL A C 1
ATOM 1623 O O . VAL A 1 214 ? -2.571 -0.564 12.359 1.00 93.81 214 VAL A O 1
ATOM 1626 N N . TYR A 1 215 ? -4.268 -0.026 10.984 1.00 94.00 215 TYR A N 1
ATOM 1627 C CA . TYR A 1 215 ? -3.729 -0.616 9.773 1.00 94.00 215 TYR A CA 1
ATOM 1628 C C . TYR A 1 215 ? -3.608 0.448 8.688 1.00 94.00 215 TYR A C 1
ATOM 1630 O O . TYR A 1 215 ? -4.563 1.180 8.427 1.00 94.00 215 TYR A O 1
ATOM 1638 N N . VAL A 1 216 ? -2.454 0.517 8.027 1.00 95.50 216 VAL A N 1
ATOM 1639 C CA . VAL A 1 216 ? -2.173 1.495 6.968 1.00 95.50 216 VAL A CA 1
ATOM 1640 C C . VAL A 1 216 ? -1.666 0.778 5.724 1.00 95.50 216 VAL A C 1
ATOM 1642 O O . VAL A 1 216 ? -0.654 0.085 5.792 1.00 95.50 216 VAL A O 1
ATOM 1645 N N . CYS A 1 217 ? -2.330 0.955 4.582 1.00 94.56 217 CYS A N 1
ATOM 1646 C CA . CYS A 1 217 ? -1.850 0.403 3.317 1.00 94.56 217 CYS A CA 1
ATOM 1647 C C . CYS A 1 217 ? -2.004 1.370 2.140 1.00 94.56 217 CYS A C 1
ATOM 1649 O O . CYS A 1 217 ? -3.052 1.979 1.935 1.00 94.56 217 CYS A O 1
ATOM 1651 N N . GLY A 1 218 ? -0.950 1.534 1.343 1.00 92.50 218 GLY A N 1
ATOM 1652 C CA . GLY A 1 218 ? -0.965 2.390 0.157 1.00 92.50 218 GLY A CA 1
ATOM 1653 C C . GLY A 1 218 ? 0.442 2.723 -0.308 1.00 92.50 218 GLY A C 1
ATOM 1654 O O . GLY A 1 218 ? 1.300 1.857 -0.309 1.00 92.50 218 GLY A O 1
ATOM 1655 N N . SER A 1 219 ? 0.686 3.958 -0.749 1.00 91.19 219 SER A N 1
ATOM 1656 C CA . SER A 1 219 ? 2.029 4.362 -1.182 1.00 91.19 219 SER A CA 1
ATOM 1657 C C . SER A 1 219 ? 2.918 4.793 -0.012 1.00 91.19 219 SER A C 1
ATOM 1659 O O . SER A 1 219 ? 2.437 5.389 0.950 1.00 91.19 219 SER A O 1
ATOM 1661 N N . MET A 1 220 ? 4.236 4.640 -0.162 1.00 91.06 220 MET A N 1
ATOM 1662 C CA . MET A 1 220 ? 5.243 5.250 0.722 1.00 91.06 220 MET A CA 1
ATOM 1663 C C . MET A 1 220 ? 4.998 6.734 1.036 1.00 91.06 220 MET A C 1
ATOM 1665 O O . MET A 1 220 ? 5.243 7.180 2.157 1.00 91.06 220 MET A O 1
ATOM 1669 N N . ALA A 1 221 ? 4.531 7.522 0.060 1.00 91.06 221 ALA A N 1
ATOM 1670 C CA . ALA A 1 221 ? 4.201 8.928 0.287 1.00 91.06 221 ALA A CA 1
ATOM 1671 C C . ALA A 1 221 ? 3.020 9.062 1.259 1.00 91.06 221 ALA A C 1
ATOM 1673 O O . ALA A 1 221 ? 3.144 9.747 2.272 1.00 91.06 221 ALA A O 1
ATOM 1674 N N . MET A 1 222 ? 1.943 8.310 1.010 1.00 92.81 222 MET A N 1
ATOM 1675 C CA . MET A 1 222 ? 0.773 8.273 1.883 1.00 92.81 222 MET A CA 1
ATOM 1676 C C . MET A 1 222 ? 1.124 7.790 3.295 1.00 92.81 222 MET A C 1
ATOM 1678 O O . MET A 1 222 ? 0.689 8.401 4.265 1.00 92.81 222 MET A O 1
ATOM 1682 N N . GLY A 1 223 ? 1.966 6.762 3.433 1.00 93.69 223 GLY A N 1
ATOM 1683 C CA . GLY A 1 223 ? 2.411 6.269 4.738 1.00 93.69 223 GLY A CA 1
ATOM 1684 C C . GLY A 1 223 ? 3.088 7.343 5.592 1.00 93.69 223 GLY A C 1
ATOM 1685 O O . GLY A 1 223 ? 2.799 7.468 6.783 1.00 93.69 223 GLY A O 1
ATOM 1686 N N . ARG A 1 224 ? 3.953 8.166 4.979 1.00 94.88 224 ARG A N 1
ATOM 1687 C CA . ARG A 1 224 ? 4.589 9.309 5.660 1.00 94.88 224 ARG A CA 1
ATOM 1688 C C . ARG A 1 224 ? 3.567 10.366 6.066 1.00 94.88 224 ARG A C 1
ATOM 1690 O O . ARG A 1 224 ? 3.644 10.894 7.175 1.00 94.88 224 ARG A O 1
ATOM 1697 N N . ASP A 1 225 ? 2.609 10.650 5.192 1.00 94.75 225 ASP A N 1
ATOM 1698 C CA . ASP A 1 225 ? 1.569 11.643 5.447 1.00 94.75 225 ASP A CA 1
ATOM 1699 C C . ASP A 1 225 ? 0.612 11.223 6.562 1.00 94.75 225 ASP A C 1
ATOM 1701 O O . ASP A 1 225 ? 0.305 12.033 7.438 1.00 94.75 225 ASP A O 1
ATOM 1705 N N . VAL A 1 226 ? 0.199 9.955 6.583 1.00 96.00 226 VAL A N 1
ATOM 1706 C CA . VAL A 1 226 ? -0.609 9.384 7.666 1.00 96.00 226 VAL A CA 1
ATOM 1707 C C . VAL A 1 226 ? 0.164 9.409 8.975 1.00 96.00 226 VAL A C 1
ATOM 1709 O O . VAL A 1 226 ? -0.373 9.879 9.971 1.00 96.00 226 VAL A O 1
ATOM 1712 N N . ASN A 1 227 ? 1.435 8.995 8.990 1.00 96.50 227 ASN A N 1
ATOM 1713 C CA . ASN A 1 227 ? 2.240 9.041 10.212 1.00 96.50 227 ASN A CA 1
ATOM 1714 C C . ASN A 1 227 ? 2.310 10.463 10.796 1.00 96.50 227 ASN A C 1
ATOM 1716 O O . ASN A 1 227 ? 2.083 10.651 11.991 1.00 96.50 227 ASN A O 1
ATOM 1720 N N . ARG A 1 228 ? 2.533 11.470 9.942 1.00 97.12 228 ARG A N 1
ATOM 1721 C CA . ARG A 1 228 ? 2.493 12.884 10.335 1.00 97.12 228 ARG A CA 1
ATOM 1722 C C . ARG A 1 228 ? 1.121 13.287 10.877 1.00 97.12 228 ARG A C 1
ATOM 1724 O O . ARG A 1 228 ? 1.056 13.901 11.934 1.00 97.12 228 ARG A O 1
ATOM 1731 N N . ALA A 1 229 ? 0.035 12.913 10.203 1.00 97.38 229 ALA A N 1
ATOM 1732 C CA . ALA A 1 229 ? -1.317 13.228 10.659 1.00 97.38 229 ALA A CA 1
ATOM 1733 C C . ALA A 1 229 ? -1.641 12.604 12.027 1.00 97.38 229 ALA A C 1
ATOM 1735 O O . ALA A 1 229 ? -2.242 13.268 12.865 1.00 97.38 229 ALA A O 1
ATOM 1736 N N . LEU A 1 230 ? -1.206 11.367 12.289 1.00 97.75 230 LEU A N 1
ATOM 1737 C CA . LEU A 1 230 ? -1.390 10.710 13.588 1.00 97.75 230 LEU A CA 1
ATOM 1738 C C . LEU A 1 230 ? -0.597 11.404 14.702 1.00 97.75 230 LEU A C 1
ATOM 1740 O O . LEU A 1 230 ? -1.111 11.571 15.807 1.00 97.75 230 LEU A O 1
ATOM 1744 N N . VAL A 1 231 ? 0.633 11.845 14.410 1.00 98.06 231 VAL A N 1
ATOM 1745 C CA . VAL A 1 231 ? 1.415 12.678 15.335 1.00 98.06 231 VAL A CA 1
ATOM 1746 C C . VAL A 1 231 ? 0.665 13.974 15.635 1.00 98.06 231 VAL A C 1
ATOM 1748 O O . VAL A 1 231 ? 0.490 14.294 16.806 1.00 98.06 231 VAL A O 1
ATOM 1751 N N . ASP A 1 232 ? 0.163 14.665 14.610 1.00 97.75 232 ASP A N 1
ATOM 1752 C CA . ASP A 1 232 ? -0.592 15.913 14.770 1.00 97.75 232 ASP A CA 1
ATOM 1753 C C . ASP A 1 232 ? -1.877 15.717 15.603 1.00 97.75 232 ASP A C 1
ATOM 1755 O O . ASP A 1 232 ? -2.218 16.564 16.424 1.00 97.75 232 ASP A O 1
ATOM 1759 N N . CYS A 1 233 ? -2.570 14.581 15.456 1.00 97.94 233 CYS A N 1
ATOM 1760 C CA . CYS A 1 233 ? -3.744 14.261 16.277 1.00 97.94 233 CYS A CA 1
ATOM 1761 C C . CYS A 1 233 ? -3.378 14.105 17.760 1.00 97.94 233 CYS A C 1
ATOM 1763 O O . CYS A 1 233 ? -4.077 14.614 18.637 1.00 97.94 233 CYS A O 1
ATOM 1765 N N . LEU A 1 234 ? -2.277 13.407 18.057 1.00 97.94 234 LEU A N 1
ATOM 1766 C CA . LEU A 1 234 ? -1.811 13.197 19.430 1.00 97.94 234 LEU A CA 1
ATOM 1767 C C . LEU A 1 234 ? -1.329 14.505 20.066 1.00 97.94 234 LEU A C 1
ATOM 1769 O O . LEU A 1 234 ? -1.623 14.763 21.234 1.00 97.94 234 LEU A O 1
ATOM 1773 N N . THR A 1 235 ? -0.615 15.346 19.318 1.00 97.50 235 THR A N 1
ATOM 1774 C CA . THR A 1 235 ? -0.160 16.647 19.826 1.00 97.50 235 THR A CA 1
ATOM 1775 C C . THR A 1 235 ? -1.352 17.561 20.108 1.00 97.50 235 THR A C 1
ATOM 1777 O O . THR A 1 235 ? -1.407 18.152 21.186 1.00 97.50 235 THR A O 1
ATOM 1780 N N . SER A 1 236 ? -2.351 17.613 19.217 1.00 96.44 236 SER A N 1
ATOM 1781 C CA . SER A 1 236 ? -3.520 18.482 19.388 1.00 96.44 236 SER A CA 1
ATOM 1782 C C . SER A 1 236 ? -4.482 18.007 20.482 1.00 96.44 236 SER A C 1
ATOM 1784 O O . SER A 1 236 ? -4.998 18.827 21.230 1.00 96.44 236 SER A O 1
ATOM 1786 N N . GLN A 1 237 ? -4.746 16.698 20.583 1.00 96.81 237 GLN A N 1
ATOM 1787 C CA . GLN A 1 237 ? -5.749 16.151 21.513 1.00 96.81 237 GLN A CA 1
ATOM 1788 C C . GLN A 1 237 ? -5.186 15.842 22.903 1.00 96.81 237 GLN A C 1
ATOM 1790 O O . GLN A 1 237 ? -5.932 15.825 23.878 1.00 96.81 237 GLN A O 1
ATOM 1795 N N . ARG A 1 238 ? -3.882 15.558 23.012 1.00 92.88 238 ARG A N 1
ATOM 1796 C CA . ARG A 1 238 ? -3.245 15.165 24.282 1.00 92.88 238 ARG A CA 1
ATOM 1797 C C . ARG A 1 238 ? -2.225 16.175 24.800 1.00 92.88 238 ARG A C 1
ATOM 1799 O O . ARG A 1 238 ? -1.668 15.956 25.874 1.00 92.88 238 ARG A O 1
ATOM 1806 N N . GLY A 1 239 ? -1.941 17.243 24.051 1.00 92.31 239 GLY A N 1
ATOM 1807 C CA . GLY A 1 239 ? -0.912 18.224 24.408 1.00 92.31 239 GLY A CA 1
ATOM 1808 C C . GLY A 1 239 ? 0.500 17.630 24.439 1.00 92.31 239 GLY A C 1
ATOM 1809 O O . GLY A 1 239 ? 1.370 18.114 25.161 1.00 92.31 239 GLY A O 1
ATOM 1810 N N . TRP A 1 240 ? 0.731 16.525 23.725 1.00 96.69 240 TRP A N 1
ATOM 1811 C CA . TRP A 1 240 ? 2.036 15.871 23.691 1.00 96.69 240 TRP A CA 1
ATOM 1812 C C . TRP A 1 240 ? 3.014 16.628 22.797 1.00 96.69 240 TRP A C 1
ATOM 1814 O O . TRP A 1 240 ? 2.625 17.300 21.845 1.00 96.69 240 TRP A O 1
ATOM 1824 N N . THR A 1 241 ? 4.310 16.457 23.059 1.00 98.00 241 THR A N 1
ATOM 1825 C CA . THR A 1 241 ? 5.347 16.856 22.105 1.00 98.00 241 THR A CA 1
ATOM 1826 C C . THR A 1 241 ? 5.367 15.896 20.914 1.00 98.00 241 THR A C 1
ATOM 1828 O O . THR A 1 241 ? 5.010 14.718 21.036 1.00 98.00 241 THR A O 1
ATOM 1831 N N . ALA A 1 242 ? 5.835 16.374 19.758 1.00 97.25 242 ALA A N 1
ATOM 1832 C CA . ALA A 1 242 ? 5.943 15.550 18.554 1.00 97.25 242 ALA A CA 1
ATOM 1833 C C . ALA A 1 242 ? 6.815 14.299 18.775 1.00 97.25 242 ALA A C 1
ATOM 1835 O O . ALA A 1 242 ? 6.489 13.219 18.283 1.00 97.25 242 ALA A O 1
ATOM 1836 N N . ASP A 1 243 ? 7.892 14.410 19.556 1.00 97.81 243 ASP A N 1
ATOM 1837 C CA . ASP A 1 243 ? 8.784 13.281 19.840 1.00 97.81 243 ASP A CA 1
ATOM 1838 C C . ASP A 1 243 ? 8.137 12.234 20.747 1.00 97.81 243 ASP A C 1
ATOM 1840 O O . ASP A 1 243 ? 8.291 11.029 20.515 1.00 97.81 243 ASP A O 1
ATOM 1844 N N . ARG A 1 244 ? 7.337 12.671 21.728 1.00 97.94 244 ARG A N 1
ATOM 1845 C CA . ARG A 1 244 ? 6.538 11.761 22.555 1.00 97.94 244 ARG A CA 1
ATOM 1846 C C . ARG A 1 244 ? 5.516 11.010 21.703 1.00 97.94 244 ARG A C 1
ATOM 1848 O O . ARG A 1 244 ? 5.417 9.791 21.818 1.00 97.94 244 ARG A O 1
ATOM 1855 N N . ALA A 1 245 ? 4.808 11.709 20.817 1.00 97.94 245 ALA A N 1
ATOM 1856 C CA . ALA A 1 245 ? 3.835 11.100 19.911 1.00 97.94 245 ALA A CA 1
ATOM 1857 C C . ALA A 1 245 ? 4.483 10.073 18.964 1.00 97.94 245 ALA A C 1
ATOM 1859 O O . ALA A 1 245 ? 4.002 8.946 18.855 1.00 97.94 245 ALA A O 1
ATOM 1860 N N . LYS A 1 246 ? 5.626 10.403 18.347 1.00 97.62 246 LYS A N 1
ATOM 1861 C CA . LYS A 1 246 ? 6.389 9.458 17.508 1.00 97.62 246 LYS A CA 1
ATOM 1862 C C . LYS A 1 246 ? 6.837 8.224 18.287 1.00 97.62 246 LYS A C 1
ATOM 1864 O O . LYS A 1 246 ? 6.751 7.110 17.775 1.00 97.62 246 LYS A O 1
ATOM 1869 N N . THR A 1 247 ? 7.321 8.415 19.513 1.00 98.06 247 THR A N 1
ATOM 1870 C CA . THR A 1 247 ? 7.745 7.308 20.382 1.00 98.06 247 THR A CA 1
ATOM 1871 C C . THR A 1 247 ? 6.566 6.396 20.705 1.00 98.06 247 THR A C 1
ATOM 1873 O O . THR A 1 247 ? 6.688 5.181 20.583 1.00 98.06 247 THR A O 1
ATOM 1876 N N . TYR A 1 248 ? 5.399 6.963 21.010 1.00 97.69 248 TYR A N 1
ATOM 1877 C CA . TYR A 1 248 ? 4.184 6.192 21.250 1.00 97.69 248 TYR A CA 1
ATOM 1878 C C . TYR A 1 248 ? 3.746 5.373 20.024 1.00 97.69 248 TYR A C 1
ATOM 1880 O O . TYR A 1 248 ? 3.491 4.176 20.144 1.00 97.69 248 TYR A O 1
ATOM 1888 N N . LEU A 1 249 ? 3.754 5.953 18.820 1.00 97.19 249 LEU A N 1
ATOM 1889 C CA . LEU A 1 249 ? 3.436 5.200 17.598 1.00 97.19 249 LEU A CA 1
ATOM 1890 C C . LEU A 1 249 ? 4.406 4.029 17.372 1.00 97.19 249 LEU A C 1
ATOM 1892 O O . LEU A 1 249 ? 3.973 2.936 17.013 1.00 97.19 249 LEU A O 1
ATOM 1896 N N . LYS A 1 250 ? 5.703 4.214 17.659 1.00 96.19 250 LYS A N 1
ATOM 1897 C CA . LYS A 1 250 ? 6.679 3.111 17.630 1.00 96.19 250 LYS A CA 1
ATOM 1898 C C . LYS A 1 250 ? 6.353 2.031 18.660 1.00 96.19 250 LYS A C 1
ATOM 1900 O O . LYS A 1 250 ? 6.461 0.852 18.338 1.00 96.19 250 LYS A O 1
ATOM 1905 N N . THR A 1 251 ? 5.925 2.400 19.872 1.00 96.31 251 THR A N 1
ATOM 1906 C CA . THR A 1 251 ? 5.504 1.401 20.871 1.00 96.31 251 THR A CA 1
ATOM 1907 C C . THR A 1 251 ? 4.287 0.605 20.411 1.00 96.31 251 THR A C 1
ATOM 1909 O O . THR A 1 251 ? 4.259 -0.607 20.605 1.00 96.31 251 THR A O 1
ATOM 1912 N N . LEU A 1 252 ? 3.329 1.242 19.726 1.00 94.38 252 LEU A N 1
ATOM 1913 C CA . LEU A 1 252 ? 2.192 0.538 19.134 1.00 94.38 252 LEU A CA 1
ATOM 1914 C C . LEU A 1 252 ? 2.641 -0.415 18.024 1.00 94.38 252 LEU A C 1
ATOM 1916 O O . LEU A 1 252 ? 2.138 -1.530 17.956 1.00 94.38 252 LEU A O 1
ATOM 1920 N N . GLN A 1 253 ? 3.606 -0.014 17.194 1.00 92.25 253 GLN A N 1
ATOM 1921 C CA . GLN A 1 253 ? 4.147 -0.869 16.137 1.00 92.25 253 GLN A CA 1
ATOM 1922 C C . GLN A 1 253 ? 4.838 -2.115 16.705 1.00 92.25 253 GLN A C 1
ATOM 1924 O O . GLN A 1 253 ? 4.573 -3.222 16.247 1.00 92.25 253 GLN A O 1
ATOM 1929 N N . VAL A 1 254 ? 5.671 -1.954 17.740 1.00 91.25 254 VAL A N 1
ATOM 1930 C CA . VAL A 1 254 ? 6.322 -3.082 18.434 1.00 91.25 254 VAL A CA 1
ATOM 1931 C C . VAL A 1 254 ? 5.290 -4.000 19.095 1.00 91.25 254 VAL A C 1
ATOM 1933 O O . VAL A 1 254 ? 5.441 -5.215 19.060 1.00 91.25 254 VAL A O 1
ATOM 1936 N N . ALA A 1 255 ? 4.214 -3.435 19.647 1.00 89.38 255 ALA A N 1
ATOM 1937 C CA . ALA A 1 255 ? 3.104 -4.193 20.224 1.00 89.38 255 ALA A CA 1
ATOM 1938 C C . ALA A 1 255 ? 2.141 -4.788 19.173 1.00 89.38 255 ALA A C 1
ATOM 1940 O O . ALA A 1 255 ? 1.104 -5.338 19.538 1.00 89.38 255 ALA A O 1
ATOM 1941 N N . GLY A 1 256 ? 2.414 -4.617 17.874 1.00 88.44 256 GLY A N 1
ATOM 1942 C CA . GLY A 1 256 ? 1.532 -5.032 16.781 1.00 88.44 256 GLY A CA 1
ATOM 1943 C C . GLY A 1 256 ? 0.239 -4.213 16.648 1.00 88.44 256 GLY A C 1
ATOM 1944 O O . GLY A 1 256 ? -0.536 -4.425 15.733 1.00 88.44 256 GLY A O 1
ATOM 1945 N N . ARG A 1 257 ? -0.015 -3.221 17.501 1.00 91.31 257 ARG A N 1
ATOM 1946 C CA . ARG A 1 257 ? -1.219 -2.374 17.442 1.00 91.31 257 ARG A CA 1
ATOM 1947 C C . ARG A 1 257 ? -1.204 -1.331 16.322 1.00 91.31 257 ARG A C 1
ATOM 1949 O O . ARG A 1 257 ? -2.212 -0.665 16.098 1.00 91.31 257 ARG A O 1
ATOM 1956 N N . TYR A 1 258 ? -0.076 -1.177 15.635 1.00 93.25 258 TYR A N 1
ATOM 1957 C CA . TYR A 1 258 ? 0.077 -0.341 14.450 1.00 93.25 258 TYR A CA 1
ATOM 1958 C C . TYR A 1 258 ? 0.818 -1.128 13.362 1.00 93.25 258 TYR A C 1
ATOM 1960 O O . TYR A 1 258 ? 1.999 -1.437 13.518 1.00 93.25 258 TYR A O 1
ATOM 1968 N N . VAL A 1 259 ? 0.137 -1.437 12.260 1.00 91.81 259 VAL A N 1
ATOM 1969 C CA . VAL A 1 259 ? 0.666 -2.232 11.143 1.00 91.81 259 VAL A CA 1
ATOM 1970 C C . VAL A 1 259 ? 0.601 -1.403 9.865 1.00 91.81 259 VAL A C 1
ATOM 1972 O O . VAL A 1 259 ? -0.445 -0.852 9.528 1.00 91.81 259 VAL A O 1
ATOM 1975 N N . ALA A 1 260 ? 1.716 -1.301 9.143 1.00 90.94 260 ALA A N 1
ATOM 1976 C CA . ALA A 1 260 ? 1.790 -0.532 7.906 1.00 90.94 260 ALA A CA 1
ATOM 1977 C C . ALA A 1 260 ? 2.476 -1.329 6.787 1.00 90.94 260 ALA A C 1
ATOM 1979 O O . ALA A 1 260 ? 3.589 -1.813 6.976 1.00 90.94 260 ALA A O 1
ATOM 1980 N N . GLU A 1 261 ? 1.829 -1.408 5.623 1.00 86.25 261 GLU A N 1
ATOM 1981 C CA . GLU A 1 261 ? 2.372 -1.955 4.369 1.00 86.25 261 GLU A CA 1
ATOM 1982 C C . GLU A 1 261 ? 2.286 -0.871 3.283 1.00 86.25 261 GLU A C 1
ATOM 1984 O O . GLU A 1 261 ? 1.205 -0.586 2.762 1.00 86.25 261 GLU A O 1
ATOM 1989 N N . VAL A 1 262 ? 3.413 -0.217 2.982 1.00 81.50 262 VAL A N 1
ATOM 1990 C CA . VAL A 1 262 ? 3.499 1.000 2.145 1.00 81.50 262 VAL A CA 1
ATOM 1991 C C . VAL A 1 262 ? 4.558 0.922 1.050 1.00 81.50 262 VAL A C 1
ATOM 1993 O O . VAL A 1 262 ? 5.485 0.096 1.189 1.00 81.50 262 VAL A O 1
#

Secondary structure (DSSP, 8-state):
-PPPPHHHHHHHHHHBSSHHHHHHHHHHHH-TTS-PPPHHHHHHH-TTB---HHHHHHHSPP-------B-S-TTT-TT---B------TTS--HHHHHHHHPPTTT-PPP------HHHHHHTTSS-TT--EEEEEEGGGGHHHHHHHHHHHT-SSPPPEEEEEE-SSGGG-TTHHHHHTT-SEE---SS--HHHHHHHTHHHHHHHHHHSEEEEES-HHHHHHHHHHHHHHHHHHH---HHHHHHHHHHHHHTTSEEEE-

pLDDT: mean 87.0, std 10.36, range [52.88, 98.06]

Radius of gyration: 23.28 Å; chains: 1; bounding box: 56×40×57 Å